Protein AF-A0A1G6MHI7-F1 (afdb_monomer)

Radius of gyration: 38.64 Å; Cα contacts (8 Å, |Δi|>4): 224; chains: 1; bounding box: 71×27×139 Å

Solvent-accessible surface area (backbone atoms only — not comparable to full-atom values): 12778 Å² total; per-residue (Å²): 133,85,81,79,77,49,73,69,59,53,50,51,54,50,50,50,51,52,51,56,49,48,56,53,46,53,50,49,51,52,52,49,50,53,51,49,52,54,47,49,58,53,47,54,51,49,53,51,52,30,51,48,46,28,51,65,37,37,35,84,34,58,27,81,73,50,73,51,83,69,36,37,36,34,39,44,32,39,37,45,94,89,44,75,46,73,57,44,92,63,58,44,73,49,79,49,76,47,72,54,75,52,71,49,72,50,77,55,70,88,81,84,79,100,76,84,80,89,76,91,72,83,86,56,74,103,71,71,78,82,89,70,81,95,70,87,63,50,76,46,75,48,74,45,75,58,55,42,24,38,42,37,39,38,37,91,92,46,70,51,76,45,77,38,63,53,89,45,51,66,54,50,52,49,47,47,55,49,49,56,51,34,35,77,42,36,67,63,38,44,63,70,30,46,67,53,27,50,53,26,46,52,54,36,48,54,62,64,54,66,61,71,74,69,81,81,116

Nearest PDB structures (foldseek):
  8ftf-assembly1_A  TM=2.038E-01  e=1.535E+00  Salmonella enterica subsp. enterica serovar Typhimurium
  8zdt-assembly1_A  TM=2.445E-01  e=4.805E+00  Salmonella enterica subsp. enterica serovar Typhimurium

Secondary structure (DSSP, 8-state):
------HHHHHHHHHHHHHHHHHHHHHHHHHHHHHHHHHHHHHHHHHHHHHHHHHHHHHHHHSEEEEETTEEEESSEEEETTEEEE--TT-EEEEEEE--EEEEEEEE-----TT---------SSS----SSS---EEEEEEEE--EEEEEEEETTEEEEEEE-GGGHHHHHHHHHHHHHHHHTHHHHHHHHHHHHHHHHHHHHHHHHTTTTSS--

Sequence (217 aa):
METAIGPRERINIAAKRVDDAKESYEKRVKEALTAAEAAKDRYERRVELCRRGVEDASAPYDGQVMTVGPIVLYGNRVEYNGETLQLDNSLDISISTSGNVYSETKVSGGGPSVGGAIVGGVLAGEAGAIVGGTKKVTTSTETHDARALYVSFVSDEGSMVASVDPKLEHEARDLAAKAKYLTRTLEKRKGLVQEAVDKAKEQLDVVCHDVVYTDDA

pLDDT: mean 79.19, std 21.59, range [32.5, 98.06]

Structure (mmCIF, N/CA/C/O backbone):
data_AF-A0A1G6MHI7-F1
#
_entry.id   AF-A0A1G6MHI7-F1
#
loop_
_atom_site.group_PDB
_atom_site.id
_atom_site.type_symbol
_atom_site.label_atom_id
_atom_site.label_alt_id
_atom_site.label_comp_id
_atom_site.label_asym_id
_atom_site.label_entity_id
_atom_site.label_seq_id
_atom_site.pdbx_PDB_ins_code
_atom_site.Cartn_x
_atom_site.Cartn_y
_atom_site.Cartn_z
_atom_site.occupancy
_atom_site.B_iso_or_equiv
_atom_site.auth_seq_id
_atom_site.auth_comp_id
_atom_site.auth_asym_id
_atom_site.auth_atom_id
_atom_site.pdbx_PDB_model_num
ATOM 1 N N . MET A 1 1 ? 46.765 4.520 -68.184 1.00 43.62 1 MET A N 1
ATOM 2 C CA . MET A 1 1 ? 47.345 3.213 -67.816 1.00 43.62 1 MET A CA 1
ATOM 3 C C . MET A 1 1 ? 46.767 2.840 -66.467 1.00 43.62 1 MET A C 1
ATOM 5 O O . MET A 1 1 ? 47.171 3.425 -65.473 1.00 43.62 1 MET A O 1
ATOM 9 N N . GLU A 1 2 ? 45.766 1.962 -66.440 1.00 48.75 2 GLU A N 1
ATOM 10 C CA . GLU A 1 2 ? 45.279 1.376 -65.188 1.00 48.75 2 GLU A CA 1
ATOM 11 C C . GLU A 1 2 ? 46.298 0.336 -64.723 1.00 48.75 2 GLU A C 1
ATOM 13 O O . GLU A 1 2 ? 46.569 -0.645 -65.416 1.00 48.75 2 GLU A O 1
ATOM 18 N N . THR A 1 3 ? 46.915 0.566 -63.570 1.00 56.47 3 THR A N 1
ATOM 19 C CA . THR A 1 3 ? 47.746 -0.430 -62.898 1.00 56.47 3 THR A CA 1
ATOM 20 C C . THR A 1 3 ? 46.839 -1.542 -62.374 1.00 56.47 3 THR A C 1
ATOM 22 O O . THR A 1 3 ? 46.108 -1.370 -61.400 1.00 56.47 3 THR A O 1
ATOM 25 N N . ALA A 1 4 ? 46.852 -2.692 -63.049 1.00 69.12 4 ALA A N 1
ATOM 26 C CA . ALA A 1 4 ? 46.090 -3.863 -62.637 1.00 69.12 4 ALA A CA 1
ATOM 27 C C . ALA A 1 4 ? 46.632 -4.404 -61.302 1.00 69.12 4 ALA A C 1
ATOM 29 O O . ALA A 1 4 ? 47.737 -4.939 -61.235 1.00 69.12 4 ALA A O 1
ATOM 30 N N . ILE A 1 5 ? 45.842 -4.258 -60.238 1.00 74.56 5 ILE A N 1
ATOM 31 C CA . ILE A 1 5 ? 46.165 -4.743 -58.890 1.00 74.56 5 ILE A CA 1
ATOM 32 C C . ILE A 1 5 ? 46.338 -6.271 -58.919 1.00 74.56 5 ILE A C 1
ATOM 34 O O . ILE A 1 5 ? 45.469 -7.005 -59.407 1.00 74.56 5 ILE A O 1
ATOM 38 N N . GLY A 1 6 ? 47.456 -6.762 -58.377 1.00 84.44 6 GLY A N 1
ATOM 39 C CA . GLY A 1 6 ? 47.787 -8.187 -58.362 1.00 84.44 6 GLY A CA 1
ATOM 40 C C . GLY A 1 6 ? 46.846 -9.024 -57.470 1.00 84.44 6 GLY A C 1
ATOM 41 O O . GLY A 1 6 ? 46.289 -8.511 -56.498 1.00 84.44 6 GLY A O 1
ATOM 42 N N . PRO A 1 7 ? 46.670 -10.338 -57.728 1.00 83.06 7 PRO A N 1
ATOM 43 C CA . PRO A 1 7 ? 45.764 -11.200 -56.955 1.00 83.06 7 PRO A CA 1
ATOM 44 C C . PRO A 1 7 ? 45.995 -11.192 -55.434 1.00 83.06 7 PRO A C 1
ATOM 46 O O . PRO A 1 7 ? 45.030 -11.150 -54.678 1.00 83.06 7 PRO A O 1
ATOM 49 N N . ARG A 1 8 ? 47.256 -11.180 -54.978 1.00 82.81 8 ARG A N 1
ATOM 50 C CA . ARG A 1 8 ? 47.602 -11.125 -53.543 1.00 82.81 8 ARG A CA 1
ATOM 51 C C . ARG A 1 8 ? 47.202 -9.805 -52.888 1.00 82.81 8 ARG A C 1
ATOM 53 O O . ARG A 1 8 ? 46.704 -9.796 -51.771 1.00 82.81 8 ARG A O 1
ATOM 60 N N . GLU A 1 9 ? 47.385 -8.701 -53.598 1.00 85.88 9 GLU A N 1
ATOM 61 C CA . GLU A 1 9 ? 47.034 -7.372 -53.104 1.00 85.88 9 GLU A CA 1
ATOM 62 C C . GLU A 1 9 ? 45.510 -7.203 -53.016 1.00 85.88 9 GLU A C 1
ATOM 64 O O . GLU A 1 9 ? 45.007 -6.674 -52.029 1.00 85.88 9 GLU A O 1
ATOM 69 N N . ARG A 1 10 ? 44.755 -7.794 -53.956 1.00 85.62 10 ARG A N 1
ATOM 70 C CA . ARG A 1 10 ? 43.287 -7.898 -53.860 1.00 85.62 10 ARG A CA 1
ATOM 71 C C . ARG A 1 10 ? 42.825 -8.700 -52.641 1.00 85.62 10 ARG A C 1
ATOM 73 O O . ARG A 1 10 ? 41.879 -8.279 -51.982 1.00 85.62 10 ARG A O 1
ATOM 80 N N . ILE A 1 11 ? 43.487 -9.816 -52.324 1.00 88.56 11 ILE A N 1
ATOM 81 C CA . ILE A 1 11 ? 43.177 -10.631 -51.135 1.00 88.56 11 ILE A CA 1
ATOM 82 C C . ILE A 1 11 ? 43.442 -9.837 -49.851 1.00 88.56 11 ILE A C 1
ATOM 84 O O . ILE A 1 11 ? 42.590 -9.822 -48.969 1.00 88.56 11 ILE A O 1
ATOM 88 N N . ASN A 1 12 ? 44.563 -9.118 -49.765 1.00 89.56 12 ASN A N 1
ATOM 89 C CA . ASN A 1 12 ? 44.881 -8.297 -48.593 1.00 89.56 12 ASN A CA 1
ATOM 90 C C . ASN A 1 12 ? 43.895 -7.133 -48.410 1.00 89.56 12 ASN A C 1
ATOM 92 O O . ASN A 1 12 ? 43.459 -6.866 -47.293 1.00 89.56 12 ASN A O 1
ATOM 96 N N . ILE A 1 13 ? 43.501 -6.464 -49.500 1.00 90.88 13 ILE A N 1
ATOM 97 C CA . ILE A 1 13 ? 42.470 -5.415 -49.461 1.00 90.88 13 ILE A CA 1
ATOM 98 C C . ILE A 1 13 ? 41.126 -6.002 -49.009 1.00 90.88 13 ILE A C 1
ATOM 100 O O . ILE A 1 13 ? 40.429 -5.386 -48.206 1.00 90.88 13 ILE A O 1
ATOM 104 N N . ALA A 1 14 ? 40.755 -7.186 -49.502 1.00 89.31 14 ALA A N 1
ATOM 105 C CA . ALA A 1 14 ? 39.523 -7.859 -49.103 1.00 89.31 14 ALA A CA 1
ATOM 106 C C . ALA A 1 14 ? 39.544 -8.277 -47.623 1.00 89.31 14 ALA A C 1
ATOM 108 O O . ALA A 1 14 ? 38.562 -8.043 -46.928 1.00 89.31 14 ALA A O 1
ATOM 109 N N . ALA A 1 15 ? 40.660 -8.824 -47.130 1.00 91.69 15 ALA A N 1
ATOM 110 C CA . ALA A 1 15 ? 40.831 -9.184 -45.723 1.00 91.69 15 ALA A CA 1
ATOM 111 C C . ALA A 1 15 ? 40.688 -7.957 -44.813 1.00 91.69 15 ALA A C 1
ATOM 113 O O . ALA A 1 15 ? 39.864 -7.967 -43.904 1.00 91.69 15 ALA A O 1
ATOM 114 N N . LYS A 1 16 ? 41.374 -6.854 -45.144 1.00 94.06 16 LYS A N 1
ATOM 115 C CA . LYS A 1 16 ? 41.252 -5.595 -44.401 1.00 94.06 16 LYS A CA 1
ATOM 116 C C . LYS A 1 16 ? 39.812 -5.073 -44.374 1.00 94.06 16 LYS A C 1
ATOM 118 O O . LYS A 1 16 ? 39.331 -4.665 -43.329 1.00 94.06 16 LYS A O 1
ATOM 123 N N . ARG A 1 17 ? 39.091 -5.139 -45.500 1.00 93.31 17 ARG A N 1
ATOM 124 C CA . ARG A 1 17 ? 37.672 -4.741 -45.555 1.00 93.31 17 ARG A CA 1
ATOM 125 C C . ARG A 1 17 ? 36.779 -5.604 -44.669 1.00 93.31 17 ARG A C 1
ATOM 127 O O . ARG A 1 17 ? 35.809 -5.088 -44.129 1.00 93.31 17 ARG A O 1
ATOM 134 N N . VAL A 1 18 ? 37.065 -6.902 -44.556 1.00 93.88 18 VAL A N 1
ATOM 135 C CA . VAL A 1 18 ? 36.322 -7.802 -43.664 1.00 93.88 18 VAL A CA 1
ATOM 136 C C . VAL A 1 18 ? 36.593 -7.452 -42.204 1.00 93.88 18 VAL A C 1
ATOM 138 O O . VAL A 1 18 ? 35.648 -7.422 -41.421 1.00 93.88 18 VAL A O 1
ATOM 141 N N . ASP A 1 19 ? 37.839 -7.150 -41.846 1.00 94.88 19 ASP A N 1
ATOM 142 C CA . ASP A 1 19 ? 38.194 -6.753 -40.481 1.00 94.88 19 ASP A CA 1
ATOM 143 C C . ASP A 1 19 ? 37.581 -5.388 -40.118 1.00 94.88 19 ASP A C 1
ATOM 145 O O . ASP A 1 19 ? 36.871 -5.293 -39.118 1.00 94.88 19 ASP A O 1
ATOM 149 N N . ASP A 1 20 ? 37.695 -4.381 -40.994 1.00 95.06 20 ASP A N 1
ATOM 150 C CA . ASP A 1 20 ? 37.039 -3.072 -40.829 1.00 95.06 20 ASP A CA 1
ATOM 151 C C . ASP A 1 20 ? 35.497 -3.223 -40.708 1.00 95.06 20 ASP A C 1
ATOM 153 O O . ASP A 1 20 ? 34.828 -2.533 -39.927 1.00 95.06 20 ASP A O 1
ATOM 157 N N . ALA A 1 21 ? 34.898 -4.151 -41.468 1.00 94.31 21 ALA A N 1
ATOM 158 C CA . ALA A 1 21 ? 33.466 -4.450 -41.398 1.00 94.31 21 ALA A CA 1
ATOM 159 C C . ALA A 1 21 ? 33.065 -5.129 -40.077 1.00 94.31 21 ALA A C 1
ATOM 161 O O . ALA A 1 21 ? 31.998 -4.827 -39.542 1.00 94.31 21 ALA A O 1
ATOM 162 N N . LYS A 1 22 ? 33.904 -6.014 -39.526 1.00 95.31 22 LYS A N 1
ATOM 163 C CA . LYS A 1 22 ? 33.666 -6.638 -38.216 1.00 95.31 22 LYS A CA 1
ATOM 164 C C . LYS A 1 22 ? 33.762 -5.621 -37.089 1.00 95.31 22 LYS A C 1
ATOM 166 O O . LYS A 1 22 ? 32.844 -5.549 -36.281 1.00 95.31 22 LYS A O 1
ATOM 171 N N . GLU A 1 23 ? 34.806 -4.797 -37.072 1.00 95.25 23 GLU A N 1
ATOM 172 C CA . GLU A 1 23 ? 34.977 -3.768 -36.040 1.00 95.25 23 GLU A CA 1
ATOM 173 C C . GLU A 1 23 ? 33.822 -2.758 -36.058 1.00 95.25 23 GLU A C 1
ATOM 175 O O . GLU A 1 23 ? 33.258 -2.411 -35.016 1.00 95.25 23 GLU A O 1
ATOM 180 N N . SER A 1 24 ? 33.410 -2.314 -37.250 1.00 93.12 24 SER A N 1
ATOM 181 C CA . SER A 1 24 ? 32.257 -1.418 -37.387 1.00 93.12 24 SER A CA 1
ATOM 182 C C . SER A 1 24 ? 30.936 -2.086 -36.993 1.00 93.12 24 SER A C 1
ATOM 184 O O . SER A 1 24 ? 30.088 -1.428 -36.386 1.00 93.12 24 SER A O 1
ATOM 186 N N . TYR A 1 25 ? 30.757 -3.379 -37.276 1.00 93.94 25 TYR A N 1
ATOM 187 C CA . TYR A 1 25 ? 29.604 -4.149 -36.810 1.00 93.94 25 TYR A CA 1
ATOM 188 C C . TYR A 1 25 ? 29.577 -4.260 -35.281 1.00 93.94 25 TYR A C 1
ATOM 190 O O . TYR A 1 25 ? 28.577 -3.893 -34.669 1.00 93.94 25 TYR A O 1
ATOM 198 N N . GLU A 1 26 ? 30.674 -4.687 -34.652 1.00 95.56 26 GLU A N 1
ATOM 199 C CA . GLU A 1 26 ? 30.776 -4.825 -33.193 1.00 95.56 26 GLU A CA 1
ATOM 200 C C . GLU A 1 26 ? 30.515 -3.498 -32.478 1.00 95.56 26 GLU A C 1
ATOM 202 O O . GLU A 1 26 ? 29.761 -3.446 -31.502 1.00 95.56 26 GLU A O 1
ATOM 207 N N . LYS A 1 27 ? 31.069 -2.401 -33.005 1.00 96.50 27 LYS A N 1
ATOM 208 C CA . LYS A 1 27 ? 30.802 -1.056 -32.494 1.00 96.50 27 LYS A CA 1
ATOM 209 C C . LYS A 1 27 ? 29.314 -0.710 -32.562 1.00 96.50 27 LYS A C 1
ATOM 211 O O . LYS A 1 27 ? 28.752 -0.271 -31.560 1.00 96.50 27 LYS A O 1
ATOM 216 N N . ARG A 1 28 ? 28.665 -0.941 -33.708 1.00 94.81 28 ARG A N 1
ATOM 217 C CA . ARG A 1 28 ? 27.229 -0.670 -33.890 1.00 94.81 28 ARG A CA 1
ATOM 218 C C . ARG A 1 28 ? 26.361 -1.524 -32.973 1.00 94.81 28 ARG A C 1
ATOM 220 O O . ARG A 1 28 ? 25.392 -1.010 -32.427 1.00 94.81 28 ARG A O 1
ATOM 227 N N . VAL A 1 29 ? 26.709 -2.796 -32.776 1.00 95.56 29 VAL A N 1
ATOM 228 C CA . VAL A 1 29 ? 26.003 -3.686 -31.841 1.00 95.56 29 VAL A CA 1
ATOM 229 C C . VAL A 1 29 ? 26.124 -3.162 -30.414 1.00 95.56 29 VAL A C 1
ATOM 231 O O . VAL A 1 29 ? 25.124 -3.082 -29.708 1.00 95.56 29 VAL A O 1
ATOM 234 N N . LYS A 1 30 ? 27.322 -2.744 -29.994 1.00 95.56 30 LYS A N 1
ATOM 235 C CA . LYS A 1 30 ? 27.538 -2.185 -28.654 1.00 95.56 30 LYS A CA 1
ATOM 236 C C . LYS A 1 30 ? 26.758 -0.885 -28.436 1.00 95.56 30 LYS A C 1
ATOM 238 O O . LYS A 1 30 ? 26.131 -0.714 -27.391 1.00 95.56 30 LYS A O 1
ATOM 243 N N . GLU A 1 31 ? 26.785 0.020 -29.412 1.00 94.81 31 GLU A N 1
ATOM 244 C CA . GLU A 1 31 ? 26.008 1.266 -29.388 1.00 94.81 31 GLU A CA 1
ATOM 245 C C . GLU A 1 31 ? 24.500 0.988 -29.331 1.00 94.81 31 GLU A C 1
ATOM 247 O O . GLU A 1 31 ? 23.808 1.580 -28.504 1.00 94.81 31 GLU A O 1
ATOM 252 N N . ALA A 1 32 ? 24.000 0.048 -30.140 1.00 93.06 32 ALA A N 1
ATOM 253 C CA . ALA A 1 32 ? 22.598 -0.362 -30.135 1.00 93.06 32 ALA A CA 1
ATOM 254 C C . ALA A 1 32 ? 22.179 -0.985 -28.796 1.00 93.06 32 ALA A C 1
ATOM 256 O O . ALA A 1 32 ? 21.126 -0.634 -28.271 1.00 93.06 32 ALA A O 1
ATOM 257 N N . LEU A 1 33 ? 23.015 -1.845 -28.208 1.00 94.06 33 LEU A N 1
ATOM 258 C CA . LEU A 1 33 ? 22.744 -2.469 -26.912 1.00 94.06 33 LEU A CA 1
ATOM 259 C C . LEU A 1 33 ? 22.684 -1.423 -25.793 1.00 94.06 33 LEU A C 1
ATOM 261 O O . LEU A 1 33 ? 21.740 -1.409 -25.011 1.00 94.06 33 LEU A O 1
ATOM 265 N N . THR A 1 34 ? 23.627 -0.478 -25.785 1.00 94.88 34 THR A N 1
ATOM 266 C CA . THR A 1 34 ? 23.643 0.621 -24.804 1.00 94.88 34 THR A CA 1
ATOM 267 C C . THR A 1 34 ? 22.418 1.529 -24.976 1.00 94.88 34 THR A C 1
ATOM 269 O O . THR A 1 34 ? 21.814 1.976 -24.001 1.00 94.88 34 THR A O 1
ATOM 272 N N . ALA A 1 35 ? 22.021 1.807 -26.222 1.00 92.50 35 ALA A N 1
ATOM 273 C CA . ALA A 1 35 ? 20.831 2.596 -26.522 1.00 92.50 35 ALA A CA 1
ATOM 274 C C . ALA A 1 35 ? 19.538 1.883 -26.094 1.00 92.50 35 ALA A C 1
ATOM 276 O O . ALA A 1 35 ? 18.640 2.546 -25.569 1.00 92.50 35 ALA A O 1
ATOM 277 N N . ALA A 1 36 ? 19.461 0.562 -26.279 1.00 91.81 36 ALA A N 1
ATOM 278 C CA . ALA A 1 36 ? 18.337 -0.271 -25.862 1.00 91.81 36 ALA A CA 1
ATOM 279 C C . ALA A 1 36 ? 18.215 -0.344 -24.332 1.00 91.81 36 ALA A C 1
ATOM 281 O O . ALA A 1 36 ? 17.129 -0.114 -23.806 1.00 91.81 36 ALA A O 1
ATOM 282 N N . GLU A 1 37 ? 19.319 -0.558 -23.607 1.00 93.25 37 GLU A N 1
ATOM 283 C CA . GLU A 1 37 ? 19.340 -0.513 -22.136 1.00 93.25 37 GLU A CA 1
ATOM 284 C C . GLU A 1 37 ? 18.887 0.857 -21.618 1.00 93.25 37 GLU A C 1
ATOM 286 O O . GLU A 1 37 ? 17.969 0.955 -20.807 1.00 93.25 37 GLU A O 1
ATOM 291 N N . ALA A 1 38 ? 19.434 1.942 -22.172 1.00 92.38 38 ALA A N 1
ATOM 292 C CA . ALA A 1 38 ? 19.020 3.287 -21.789 1.00 92.38 38 ALA A CA 1
ATOM 293 C C . ALA A 1 38 ? 17.545 3.575 -22.131 1.00 92.38 38 ALA A C 1
ATOM 295 O O . ALA A 1 38 ? 16.898 4.372 -21.447 1.00 92.38 38 ALA A O 1
ATOM 296 N N . ALA A 1 39 ? 17.003 2.980 -23.199 1.00 89.06 39 ALA A N 1
ATOM 297 C CA . ALA A 1 39 ? 15.587 3.085 -23.546 1.00 89.06 39 ALA A CA 1
ATOM 298 C C . ALA A 1 39 ? 14.704 2.323 -22.553 1.00 89.06 39 ALA A C 1
ATOM 300 O O . ALA A 1 39 ? 13.714 2.889 -22.085 1.00 89.06 39 ALA A O 1
ATOM 301 N N . LYS A 1 40 ? 15.105 1.106 -22.170 1.00 91.50 40 LYS A N 1
ATOM 302 C CA . LYS A 1 40 ? 14.447 0.306 -21.135 1.00 91.50 40 LYS A CA 1
ATOM 303 C C . LYS A 1 40 ? 14.405 1.051 -19.799 1.00 91.50 40 LYS A C 1
ATOM 305 O O . LYS A 1 40 ? 13.327 1.228 -19.243 1.00 91.50 40 LYS A O 1
ATOM 310 N N . ASP A 1 41 ? 15.526 1.604 -19.344 1.00 92.12 41 ASP A N 1
ATOM 311 C CA . ASP A 1 41 ? 15.580 2.353 -18.080 1.00 92.12 41 ASP A CA 1
ATOM 312 C C . ASP A 1 41 ? 14.686 3.601 -18.088 1.00 92.12 41 ASP A C 1
ATOM 314 O O . ASP A 1 41 ? 14.121 3.994 -17.064 1.00 92.12 41 ASP A O 1
ATOM 318 N N . ARG A 1 42 ? 14.592 4.293 -19.234 1.00 89.94 42 ARG A N 1
ATOM 319 C CA . ARG A 1 42 ? 13.687 5.443 -19.392 1.00 89.94 42 ARG A CA 1
ATOM 320 C C . ARG A 1 42 ? 12.230 5.005 -19.336 1.00 89.94 42 ARG A C 1
ATOM 322 O O . ARG A 1 42 ? 11.409 5.715 -18.760 1.00 89.94 42 ARG A O 1
ATOM 329 N N . TYR A 1 43 ? 11.919 3.866 -19.940 1.00 88.12 43 TYR A N 1
ATOM 330 C CA . TYR A 1 43 ? 10.585 3.290 -19.932 1.00 88.12 43 TYR A CA 1
ATOM 331 C C . TYR A 1 43 ? 10.162 2.867 -18.522 1.00 88.12 43 TYR A C 1
ATOM 333 O O . TYR A 1 43 ? 9.119 3.310 -18.045 1.00 88.12 43 TYR A O 1
ATOM 341 N N . GLU A 1 44 ? 10.999 2.106 -17.816 1.00 91.12 44 GLU A N 1
ATOM 342 C CA . GLU A 1 44 ? 10.723 1.667 -16.443 1.00 91.12 44 GLU A CA 1
ATOM 343 C C . GLU A 1 44 ? 10.473 2.863 -15.517 1.00 91.12 44 GLU A C 1
ATOM 345 O O . GLU A 1 44 ? 9.484 2.883 -14.784 1.00 91.12 44 GLU A O 1
ATOM 350 N N . ARG A 1 45 ? 11.282 3.924 -15.641 1.00 92.62 45 ARG A N 1
ATOM 351 C CA . ARG A 1 45 ? 11.062 5.183 -14.913 1.00 92.62 45 ARG A CA 1
ATOM 352 C C . ARG A 1 45 ? 9.731 5.854 -15.251 1.00 92.62 45 ARG A C 1
ATOM 354 O O . ARG A 1 45 ? 9.080 6.380 -14.354 1.00 92.62 45 ARG A O 1
ATOM 361 N N . ARG A 1 46 ? 9.307 5.861 -16.520 1.00 92.19 46 ARG A N 1
ATOM 362 C CA . ARG A 1 46 ? 7.996 6.414 -16.916 1.00 92.19 46 ARG A CA 1
ATOM 363 C C . ARG A 1 46 ? 6.850 5.616 -16.301 1.00 92.19 46 ARG A C 1
ATOM 365 O O . ARG A 1 46 ? 5.938 6.221 -15.748 1.00 92.19 46 ARG A O 1
ATOM 372 N N . VAL A 1 47 ? 6.918 4.286 -16.361 1.00 92.25 47 VAL A N 1
ATOM 373 C CA . VAL A 1 47 ? 5.915 3.403 -15.749 1.00 92.25 47 VAL A CA 1
ATOM 374 C C . VAL A 1 47 ? 5.828 3.657 -14.247 1.00 92.25 47 VAL A C 1
ATOM 376 O O . VAL A 1 47 ? 4.731 3.803 -13.714 1.00 92.25 47 VAL A O 1
ATOM 379 N N . GLU A 1 48 ? 6.968 3.755 -13.562 1.00 93.31 48 GLU A N 1
ATOM 380 C CA . GLU A 1 48 ? 7.011 4.031 -12.126 1.00 93.31 48 GLU A CA 1
ATOM 381 C C . GLU A 1 48 ? 6.381 5.388 -11.776 1.00 93.31 48 GLU A C 1
ATOM 383 O O . GLU A 1 48 ? 5.583 5.477 -10.844 1.00 93.31 48 GLU A O 1
ATOM 388 N N . LEU A 1 49 ? 6.681 6.438 -12.548 1.00 93.06 49 LEU A N 1
ATOM 389 C CA . LEU A 1 49 ? 6.083 7.761 -12.356 1.00 93.06 49 LEU A CA 1
ATOM 390 C C . LEU A 1 49 ? 4.564 7.745 -12.563 1.00 93.06 49 LEU A C 1
ATOM 392 O O . LEU A 1 49 ? 3.839 8.338 -11.768 1.00 93.06 49 LEU A O 1
ATOM 396 N N . CYS A 1 50 ? 4.071 7.048 -13.589 1.00 92.38 50 CYS A N 1
ATOM 397 C CA . CYS A 1 50 ? 2.634 6.911 -13.823 1.00 92.38 50 CYS A CA 1
ATOM 398 C C . CYS A 1 50 ? 1.945 6.107 -12.713 1.00 92.38 50 CYS A C 1
ATOM 400 O O . CYS A 1 50 ? 0.873 6.502 -12.262 1.00 92.38 50 CYS A O 1
ATOM 402 N N . ARG A 1 51 ? 2.566 5.025 -12.220 1.00 93.69 51 ARG A N 1
ATOM 403 C CA . ARG A 1 51 ? 2.048 4.261 -11.069 1.00 93.69 51 ARG A CA 1
ATOM 404 C C . ARG A 1 51 ? 1.923 5.136 -9.828 1.00 93.69 51 ARG A C 1
ATOM 406 O O . ARG A 1 51 ? 0.862 5.164 -9.216 1.00 93.69 51 ARG A O 1
ATOM 413 N N . ARG A 1 52 ? 2.961 5.914 -9.525 1.00 93.25 52 ARG A N 1
ATOM 414 C CA . ARG A 1 52 ? 2.941 6.873 -8.417 1.00 93.25 52 ARG A CA 1
ATOM 415 C C . ARG A 1 52 ? 1.852 7.928 -8.590 1.00 93.25 52 ARG A C 1
ATOM 417 O O . ARG A 1 52 ? 1.166 8.253 -7.637 1.00 93.25 52 ARG A O 1
ATOM 424 N N . GLY A 1 53 ? 1.633 8.401 -9.817 1.00 91.62 53 GLY A N 1
ATOM 425 C CA . GLY A 1 53 ? 0.528 9.309 -10.124 1.00 91.62 53 GLY A CA 1
ATOM 426 C C . GLY A 1 53 ? -0.853 8.715 -9.822 1.00 91.62 53 GLY A C 1
ATOM 427 O O . GLY A 1 53 ? -1.731 9.435 -9.354 1.00 91.62 53 GLY A O 1
ATOM 428 N N . VAL A 1 54 ? -1.048 7.408 -10.044 1.00 92.56 54 VAL A N 1
ATOM 429 C CA . VAL A 1 54 ? -2.283 6.704 -9.655 1.00 92.56 54 VAL A CA 1
ATOM 430 C C . VAL A 1 54 ? -2.415 6.630 -8.133 1.00 92.56 54 VAL A C 1
ATOM 432 O O . VAL A 1 54 ? -3.493 6.922 -7.620 1.00 92.56 54 VAL A O 1
ATOM 435 N N . GLU A 1 55 ? -1.339 6.283 -7.423 1.00 92.31 55 GLU A N 1
ATOM 436 C CA . GLU A 1 55 ? -1.312 6.221 -5.952 1.00 92.31 55 GLU A CA 1
ATOM 437 C C . GLU A 1 55 ? -1.589 7.594 -5.316 1.00 92.31 55 GLU A C 1
ATOM 439 O O . GLU A 1 55 ? -2.430 7.716 -4.430 1.00 92.31 55 GLU A O 1
ATOM 444 N N . ASP A 1 56 ? -0.947 8.653 -5.810 1.00 91.56 56 ASP A N 1
ATOM 445 C CA . ASP A 1 56 ? -1.152 10.024 -5.333 1.00 91.56 56 ASP A CA 1
ATOM 446 C C . ASP A 1 56 ? -2.594 10.497 -5.586 1.00 91.56 56 ASP A C 1
ATOM 448 O O . ASP A 1 56 ? -3.189 11.191 -4.756 1.00 91.56 56 ASP A O 1
ATOM 452 N N . ALA A 1 57 ? -3.183 10.102 -6.721 1.00 90.94 57 ALA A N 1
ATOM 453 C CA . ALA A 1 57 ? -4.571 10.410 -7.048 1.00 90.94 57 ALA A CA 1
ATOM 454 C C . ALA A 1 57 ? -5.571 9.633 -6.175 1.00 90.94 57 ALA A C 1
ATOM 456 O O . ALA A 1 57 ? -6.632 10.170 -5.846 1.00 90.94 57 ALA A O 1
ATOM 457 N N . SER A 1 58 ? -5.257 8.390 -5.790 1.00 92.19 58 SER A N 1
ATOM 458 C CA . SER A 1 58 ? -6.133 7.553 -4.963 1.00 92.19 58 SER A CA 1
ATOM 459 C C . SER A 1 58 ? -5.996 7.835 -3.467 1.00 92.19 58 SER A C 1
ATOM 461 O O . SER A 1 58 ? -6.978 7.678 -2.738 1.00 92.19 58 SER A O 1
ATOM 463 N N . ALA A 1 59 ? -4.845 8.345 -3.015 1.00 90.31 59 ALA A N 1
ATOM 464 C CA . ALA A 1 59 ? -4.515 8.554 -1.606 1.00 90.31 59 ALA A CA 1
ATOM 465 C C . ALA A 1 59 ? -5.588 9.292 -0.772 1.00 90.31 59 ALA A C 1
ATOM 467 O O . ALA A 1 59 ? -5.832 8.883 0.368 1.00 90.31 59 ALA A O 1
ATOM 468 N N . PRO A 1 60 ? -6.301 10.327 -1.271 1.00 88.81 60 PRO A N 1
ATOM 469 C CA . PRO A 1 60 ? -7.388 10.958 -0.510 1.00 88.81 60 PRO A CA 1
ATOM 470 C C . PRO A 1 60 ? -8.581 10.023 -0.215 1.00 88.81 60 PRO A C 1
ATOM 472 O O . PRO A 1 60 ? -9.388 10.285 0.687 1.00 88.81 60 PRO A O 1
ATOM 475 N N . TYR A 1 61 ? -8.719 8.942 -0.983 1.00 92.31 61 TYR A N 1
ATOM 476 C CA . TYR A 1 61 ? -9.766 7.936 -0.852 1.00 92.31 61 TYR A CA 1
ATOM 477 C C . TYR A 1 61 ? -9.294 6.672 -0.127 1.00 92.31 61 TYR A C 1
ATOM 479 O O . TYR A 1 61 ? -9.981 6.257 0.806 1.00 92.31 61 TYR A O 1
ATOM 487 N N . ASP A 1 62 ? -8.152 6.090 -0.506 1.00 93.31 62 ASP A N 1
ATOM 488 C CA . ASP A 1 62 ? -7.679 4.784 -0.017 1.00 93.31 62 ASP A CA 1
ATOM 489 C C . ASP A 1 62 ? -6.402 4.831 0.834 1.00 93.31 62 ASP A C 1
ATOM 491 O O . ASP A 1 62 ? -5.949 3.788 1.309 1.00 93.31 62 ASP A O 1
ATOM 495 N N . GLY A 1 63 ? -5.846 6.023 1.064 1.00 93.31 63 GLY A N 1
ATOM 496 C CA . GLY A 1 63 ? -4.618 6.217 1.827 1.00 93.31 63 GLY A CA 1
ATOM 497 C C . GLY A 1 63 ? -4.759 5.847 3.303 1.00 93.31 63 GLY A C 1
ATOM 498 O O . GLY A 1 63 ? -5.855 5.842 3.872 1.00 93.31 63 GLY A O 1
ATOM 499 N N . GLN A 1 64 ? -3.631 5.532 3.940 1.00 96.00 64 GLN A N 1
ATOM 500 C CA . GLN A 1 64 ? -3.587 5.208 5.364 1.00 96.00 64 GLN A CA 1
ATOM 501 C C . GLN A 1 64 ? -3.955 6.437 6.202 1.00 96.00 64 GLN A C 1
ATOM 503 O O . GLN A 1 64 ? -3.404 7.521 6.022 1.00 96.00 64 GLN A O 1
ATOM 508 N N . VAL A 1 65 ? -4.884 6.260 7.139 1.00 96.00 65 VAL A N 1
ATOM 509 C CA . VAL A 1 65 ? -5.393 7.333 8.001 1.00 96.00 65 VAL A CA 1
ATOM 510 C C . VAL A 1 65 ? -4.796 7.248 9.397 1.00 96.00 65 VAL A C 1
ATOM 512 O O . VAL A 1 65 ? -4.387 8.271 9.943 1.00 96.00 65 VAL A O 1
ATOM 515 N N . MET A 1 66 ? -4.765 6.054 9.992 1.00 96.75 66 MET A N 1
ATOM 516 C CA . MET A 1 66 ? -4.163 5.834 11.309 1.00 96.75 66 MET A CA 1
ATOM 517 C C . MET A 1 66 ? -3.872 4.356 11.570 1.00 96.75 66 MET A C 1
ATOM 519 O O . MET A 1 66 ? -4.421 3.475 10.912 1.00 96.75 66 MET A O 1
ATOM 523 N N . THR A 1 67 ? -3.046 4.101 12.581 1.00 97.62 67 THR A N 1
ATOM 524 C CA . THR A 1 67 ? -2.714 2.760 13.071 1.00 97.62 67 THR A CA 1
ATOM 525 C C . THR A 1 67 ? -2.933 2.710 14.576 1.00 97.62 67 THR A C 1
ATOM 527 O O . THR A 1 67 ? -2.486 3.609 15.286 1.00 97.62 67 THR A O 1
ATOM 530 N N . VAL A 1 68 ? -3.602 1.664 15.062 1.00 95.19 68 VAL A N 1
ATOM 531 C CA . VAL A 1 68 ? -3.821 1.418 16.494 1.00 95.19 68 VAL A CA 1
ATOM 532 C C . VAL A 1 68 ? -3.471 -0.026 16.802 1.00 95.19 68 VAL A C 1
ATOM 534 O O . VAL A 1 68 ? -4.206 -0.952 16.457 1.00 95.19 68 VAL A O 1
ATOM 537 N N . GLY A 1 69 ? -2.315 -0.216 17.439 1.00 92.62 69 GLY A N 1
ATOM 538 C CA . GLY A 1 69 ? -1.745 -1.542 17.642 1.00 92.62 69 GLY A CA 1
ATOM 539 C C . GLY A 1 69 ? -1.631 -2.287 16.302 1.00 92.62 69 GLY A C 1
ATOM 540 O O . GLY A 1 69 ? -0.987 -1.770 15.389 1.00 92.62 69 GLY A O 1
ATOM 541 N N . PRO A 1 70 ? -2.248 -3.470 16.157 1.00 94.81 70 PRO A N 1
ATOM 542 C CA . PRO A 1 70 ? -2.209 -4.250 14.920 1.00 94.81 70 PRO A CA 1
ATOM 543 C C . PRO A 1 70 ? -3.249 -3.829 13.865 1.00 94.81 70 PRO A C 1
ATOM 545 O O . PRO A 1 70 ? -3.288 -4.427 12.793 1.00 94.81 70 PRO A O 1
ATOM 548 N N . ILE A 1 71 ? -4.116 -2.855 14.161 1.00 96.81 71 ILE A N 1
ATOM 549 C CA . ILE A 1 71 ? -5.175 -2.403 13.251 1.00 96.81 71 ILE A CA 1
ATOM 550 C C . ILE A 1 71 ? -4.659 -1.234 12.416 1.00 96.81 71 ILE A C 1
ATOM 552 O O . ILE A 1 71 ? -4.165 -0.247 12.969 1.00 96.81 71 ILE A O 1
ATOM 556 N N . VAL A 1 72 ? -4.844 -1.299 11.099 1.00 98.06 72 VAL A N 1
ATOM 557 C CA . VAL A 1 72 ? -4.569 -0.187 10.183 1.00 98.06 72 VAL A CA 1
ATOM 558 C C . VAL A 1 72 ? -5.877 0.289 9.559 1.00 98.06 72 VAL A C 1
ATOM 560 O O . VAL A 1 72 ? -6.586 -0.471 8.906 1.00 98.06 72 VAL A O 1
ATOM 563 N N . LEU A 1 73 ? -6.210 1.562 9.767 1.00 97.19 73 LEU A N 1
ATOM 564 C CA . LEU A 1 73 ? -7.358 2.211 9.145 1.00 97.19 73 LEU A CA 1
ATOM 565 C C . LEU A 1 73 ? -6.892 2.961 7.900 1.00 97.19 73 LEU A C 1
ATOM 567 O O . LEU A 1 73 ? -6.091 3.895 7.988 1.00 97.19 73 LEU A O 1
ATOM 571 N N . TYR A 1 74 ? -7.457 2.595 6.760 1.00 97.12 74 TYR A N 1
ATOM 572 C CA . TYR A 1 74 ? -7.338 3.307 5.498 1.00 97.12 74 TYR A CA 1
ATOM 573 C C . TYR A 1 74 ? -8.597 4.130 5.236 1.00 97.12 74 TYR A C 1
ATOM 575 O O . TYR A 1 74 ? -9.635 3.965 5.880 1.00 97.12 74 TYR A O 1
ATOM 583 N N . GLY A 1 75 ? -8.523 5.027 4.258 1.00 95.06 75 GLY A N 1
ATOM 584 C CA . GLY A 1 75 ? -9.645 5.877 3.889 1.00 95.06 75 GLY A CA 1
ATOM 585 C C . GLY A 1 75 ? -10.878 5.094 3.425 1.00 95.06 75 GLY A C 1
ATOM 586 O O . GLY A 1 75 ? -11.985 5.620 3.541 1.00 95.06 75 GLY A O 1
ATOM 587 N N . ASN A 1 76 ? -10.716 3.862 2.941 1.00 95.25 76 ASN A N 1
ATOM 588 C CA . ASN A 1 76 ? -11.793 3.031 2.405 1.00 95.25 76 ASN A CA 1
ATOM 589 C C . ASN A 1 76 ? -11.912 1.640 3.041 1.00 95.25 76 ASN A C 1
ATOM 591 O O . ASN A 1 76 ? -12.848 0.931 2.702 1.00 95.25 76 ASN A O 1
ATOM 595 N N . ARG A 1 77 ? -11.000 1.234 3.929 1.00 95.94 77 ARG A N 1
ATOM 596 C CA . ARG A 1 77 ? -10.984 -0.116 4.516 1.00 95.94 77 ARG A CA 1
ATOM 597 C C . ARG A 1 77 ? -10.277 -0.153 5.866 1.00 95.94 77 ARG A C 1
ATOM 599 O O . ARG A 1 77 ? -9.540 0.768 6.214 1.00 95.94 77 ARG A O 1
ATOM 606 N N . VAL A 1 78 ? -10.470 -1.239 6.597 1.00 96.62 78 VAL A N 1
ATOM 607 C CA . VAL A 1 78 ? -9.702 -1.600 7.792 1.00 96.62 78 VAL A CA 1
ATOM 608 C C . VAL A 1 78 ? -8.928 -2.875 7.500 1.00 96.62 78 VAL A C 1
ATOM 610 O O . VAL A 1 78 ? -9.469 -3.798 6.895 1.00 96.62 78 VAL A O 1
ATOM 613 N N . GLU A 1 79 ? -7.675 -2.922 7.940 1.00 97.19 79 GLU A N 1
ATOM 614 C CA . GLU A 1 79 ? -6.823 -4.102 7.845 1.00 97.19 79 GLU A CA 1
ATOM 615 C C . GLU A 1 79 ? -6.387 -4.572 9.234 1.00 97.19 79 GLU A C 1
ATOM 617 O O . GLU A 1 79 ? -5.999 -3.773 10.094 1.00 97.19 79 GLU A O 1
ATOM 622 N N . TYR A 1 80 ? -6.439 -5.885 9.444 1.00 94.81 80 TYR A N 1
ATOM 623 C CA . TYR A 1 80 ? -5.976 -6.548 10.659 1.00 94.81 80 TYR A CA 1
ATOM 624 C C . TYR A 1 80 ? -5.535 -7.978 10.331 1.00 94.81 80 TYR A C 1
ATOM 626 O O . TYR A 1 80 ? -6.284 -8.728 9.718 1.00 94.81 80 TYR A O 1
ATOM 634 N N . ASN A 1 81 ? -4.321 -8.373 10.732 1.00 91.25 81 ASN A N 1
ATOM 635 C CA . ASN A 1 81 ? -3.771 -9.724 10.506 1.00 91.25 81 ASN A CA 1
ATOM 636 C C . ASN A 1 81 ? -3.854 -10.236 9.048 1.00 91.25 81 ASN A C 1
ATOM 638 O O . ASN A 1 81 ? -3.996 -11.433 8.810 1.00 91.25 81 ASN A O 1
ATOM 642 N N . GLY A 1 82 ? -3.744 -9.339 8.064 1.00 90.81 82 GLY A N 1
ATOM 643 C CA . GLY A 1 82 ? -3.861 -9.682 6.641 1.00 90.81 82 GLY A CA 1
ATOM 644 C C . GLY A 1 82 ? -5.302 -9.837 6.144 1.00 90.81 82 GLY A C 1
ATOM 645 O O . GLY A 1 82 ? -5.511 -9.999 4.945 1.00 90.81 82 GLY A O 1
ATOM 646 N N . GLU A 1 83 ? -6.294 -9.738 7.028 1.00 92.12 83 GLU A N 1
ATOM 647 C CA . GLU A 1 83 ? -7.696 -9.592 6.654 1.00 92.12 83 GLU A CA 1
ATOM 648 C C . GLU A 1 83 ? -8.010 -8.127 6.361 1.00 92.12 83 GLU A C 1
ATOM 650 O O . GLU A 1 83 ? -7.463 -7.210 6.977 1.00 92.12 83 GLU A O 1
ATOM 655 N N . THR A 1 84 ? -8.905 -7.909 5.403 1.00 95.62 84 THR A N 1
ATOM 656 C CA . THR A 1 84 ? -9.355 -6.587 4.971 1.00 95.62 84 THR A CA 1
ATOM 657 C C . THR A 1 84 ? -10.875 -6.541 5.015 1.00 95.62 84 THR A C 1
ATOM 659 O O . THR A 1 84 ? -11.524 -7.450 4.505 1.00 95.62 84 THR A O 1
ATOM 662 N N . LEU A 1 85 ? -11.436 -5.467 5.566 1.00 93.94 85 LEU A N 1
ATOM 663 C CA . LEU A 1 85 ? -12.870 -5.178 5.535 1.00 93.94 85 LEU A CA 1
ATOM 664 C C . LEU A 1 85 ? -13.084 -3.787 4.947 1.00 93.94 85 LEU A C 1
ATOM 666 O O . LEU A 1 85 ? -12.501 -2.816 5.437 1.00 93.94 85 LEU A O 1
ATOM 670 N N . GLN A 1 86 ? -13.891 -3.678 3.892 1.00 94.88 86 GLN A N 1
ATOM 671 C CA . GLN A 1 86 ? -14.197 -2.378 3.302 1.00 94.88 86 GLN A CA 1
ATOM 672 C C . GLN A 1 86 ? -15.058 -1.556 4.261 1.00 94.88 86 GLN A C 1
ATOM 674 O O . GLN A 1 86 ? -15.893 -2.072 5.002 1.00 94.88 86 GLN A O 1
ATOM 679 N N . LEU A 1 87 ? -14.841 -0.246 4.254 1.00 93.00 87 LEU A N 1
ATOM 680 C CA . LEU A 1 87 ? -15.751 0.679 4.903 1.00 93.00 87 LEU A CA 1
ATOM 681 C C . LEU A 1 87 ? -16.986 0.803 4.018 1.00 93.00 87 LEU A C 1
ATOM 683 O O . LEU A 1 87 ? -16.895 1.245 2.876 1.00 93.00 87 LEU A O 1
ATOM 687 N N . ASP A 1 88 ? -18.141 0.482 4.575 1.00 90.31 88 ASP A N 1
ATOM 688 C CA . ASP A 1 88 ? -19.436 0.657 3.932 1.00 90.31 88 ASP A CA 1
ATOM 689 C C . ASP A 1 88 ? -20.427 1.296 4.920 1.00 90.31 88 ASP A C 1
ATOM 691 O O . ASP A 1 88 ? -20.126 1.483 6.102 1.00 90.31 88 ASP A O 1
ATOM 695 N N . ASN A 1 89 ? -21.618 1.655 4.438 1.00 88.75 89 ASN A N 1
ATOM 696 C CA . ASN A 1 89 ? -22.642 2.305 5.263 1.00 88.75 89 ASN A CA 1
ATOM 697 C C . ASN A 1 89 ? -23.282 1.382 6.318 1.00 88.75 89 ASN A C 1
ATOM 699 O O . ASN A 1 89 ? -23.981 1.888 7.197 1.00 88.75 89 ASN A O 1
ATOM 703 N N . SER A 1 90 ? -23.071 0.067 6.226 1.00 89.00 90 SER A N 1
ATOM 704 C CA . SER A 1 90 ? -23.539 -0.938 7.187 1.00 89.00 90 SER A CA 1
ATOM 705 C C . SER A 1 90 ? -22.545 -1.175 8.332 1.00 89.00 90 SER A C 1
ATOM 707 O O . SER A 1 90 ? -22.907 -1.807 9.321 1.00 89.00 90 SER A O 1
ATOM 709 N N . LEU A 1 91 ? -21.324 -0.633 8.232 1.00 91.38 91 LEU A N 1
ATOM 710 C CA . LEU A 1 91 ? -20.267 -0.832 9.216 1.00 91.38 91 LEU A CA 1
ATOM 711 C C . LEU A 1 91 ? -20.676 -0.372 10.622 1.00 91.38 91 LEU A C 1
ATOM 71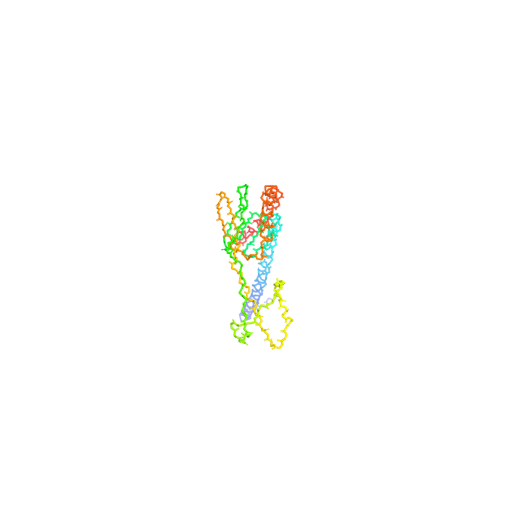3 O O . LEU A 1 91 ? -20.794 0.826 10.910 1.00 91.38 91 LEU A O 1
ATOM 717 N N . ASP A 1 92 ? -20.766 -1.335 11.531 1.00 91.44 92 ASP A N 1
ATOM 718 C CA . ASP A 1 92 ? -20.798 -1.114 12.965 1.00 91.44 92 ASP A CA 1
ATOM 719 C C . ASP A 1 92 ? -19.462 -1.483 13.612 1.00 91.44 92 ASP A C 1
ATOM 721 O O . ASP A 1 92 ? -18.766 -2.416 13.208 1.00 91.44 92 ASP A O 1
ATOM 725 N N . ILE A 1 93 ? -19.092 -0.703 14.628 1.00 93.06 93 ILE A N 1
ATOM 726 C CA . ILE A 1 93 ? -17.841 -0.874 15.36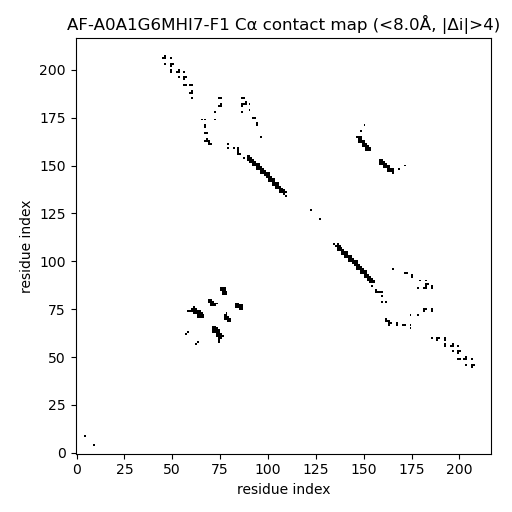2 1.00 93.06 93 ILE A CA 1
ATOM 727 C C . ILE A 1 93 ? -18.164 -0.856 16.844 1.00 93.06 93 ILE A C 1
ATOM 729 O O . ILE A 1 93 ? -18.679 0.146 17.358 1.00 93.06 93 ILE A O 1
ATOM 733 N N . SER A 1 94 ? -17.811 -1.939 17.527 1.00 91.25 94 SER A N 1
ATOM 734 C CA . SER A 1 94 ? -17.966 -2.081 18.970 1.00 91.25 94 SER A CA 1
ATOM 735 C C . SER A 1 94 ? -16.622 -2.346 19.636 1.00 91.25 94 SER A C 1
ATOM 737 O O . SER A 1 94 ? -15.755 -3.037 19.104 1.00 91.25 94 SER A O 1
ATOM 739 N N . ILE A 1 95 ? -16.439 -1.759 20.816 1.00 92.62 95 ILE A N 1
ATOM 740 C CA . ILE A 1 95 ? -15.234 -1.917 21.626 1.00 92.62 95 ILE A CA 1
ATOM 741 C C . ILE A 1 95 ? -15.656 -2.605 22.912 1.00 92.62 95 ILE A C 1
ATOM 743 O O . ILE A 1 95 ? -16.561 -2.137 23.605 1.00 92.62 95 ILE A O 1
ATOM 747 N N . SER A 1 96 ? -15.007 -3.720 23.218 1.00 88.50 96 SER A N 1
ATOM 748 C CA . SER A 1 96 ? -15.273 -4.517 24.408 1.00 88.50 96 SER A CA 1
ATOM 749 C C . SER A 1 96 ? -13.978 -4.802 25.151 1.00 88.50 96 SER A C 1
ATOM 751 O O . SER A 1 96 ? -12.913 -4.929 24.552 1.00 88.50 96 SER A O 1
ATOM 753 N N . THR A 1 97 ? -14.066 -4.883 26.471 1.00 86.00 97 THR A N 1
ATOM 754 C CA . THR A 1 97 ? -12.951 -5.247 27.342 1.00 86.00 97 THR A CA 1
ATOM 755 C C . THR A 1 97 ? -13.286 -6.537 28.073 1.00 86.00 97 THR A C 1
ATOM 757 O O . THR A 1 97 ? -14.438 -6.802 28.414 1.00 86.00 97 THR A O 1
ATOM 760 N N . SER A 1 98 ? -12.271 -7.357 28.316 1.00 79.25 98 SER A N 1
ATOM 761 C CA . SER A 1 98 ? -12.368 -8.545 29.163 1.00 79.25 98 SER A CA 1
ATOM 762 C C . SER A 1 98 ? -11.172 -8.603 30.110 1.00 79.25 98 SER A C 1
ATOM 764 O O . SER A 1 98 ? -10.149 -7.982 29.835 1.00 79.25 98 SER A O 1
ATOM 766 N N . GLY A 1 99 ? -11.286 -9.337 31.218 1.00 66.00 99 GLY A N 1
ATOM 767 C CA . GLY A 1 99 ? -10.202 -9.516 32.191 1.00 66.00 99 GLY A CA 1
ATOM 768 C C . GLY A 1 99 ? -10.267 -8.576 33.399 1.00 66.00 99 GLY A C 1
ATOM 769 O O . GLY A 1 99 ? -11.110 -7.685 33.476 1.00 66.00 99 GLY A O 1
ATOM 770 N N . ASN A 1 100 ? -9.369 -8.811 34.362 1.00 57.12 100 ASN A N 1
ATOM 771 C CA . ASN A 1 100 ? -9.334 -8.134 35.661 1.00 57.12 100 ASN A CA 1
ATOM 772 C C . ASN A 1 100 ? -7.954 -7.516 35.929 1.00 57.12 100 ASN A C 1
ATOM 774 O O . ASN A 1 100 ? -6.935 -8.023 35.461 1.00 57.12 100 ASN A O 1
ATOM 778 N N . VAL A 1 101 ? -7.933 -6.459 36.745 1.00 57.19 101 VAL A N 1
ATOM 779 C CA . VAL A 1 101 ? -6.713 -5.906 37.350 1.00 57.19 101 VAL A CA 1
ATOM 780 C C . VAL A 1 101 ? -6.720 -6.272 38.827 1.00 57.19 101 VAL A C 1
ATOM 782 O O . VAL A 1 101 ? -7.707 -6.011 39.515 1.00 57.19 101 VAL A O 1
ATOM 785 N N . TYR A 1 102 ? -5.641 -6.869 39.320 1.00 47.34 102 TYR A N 1
ATOM 786 C CA . TYR A 1 102 ? -5.463 -7.125 40.747 1.00 47.34 102 TYR A CA 1
ATOM 787 C C . TYR A 1 102 ? -4.015 -6.873 41.161 1.00 47.34 102 TYR A C 1
ATOM 789 O O . TYR A 1 102 ? -3.090 -7.067 40.378 1.00 47.34 102 TYR A O 1
ATOM 797 N N . SER A 1 103 ? -3.814 -6.440 42.402 1.00 40.47 103 SER A N 1
ATOM 798 C CA . SER A 1 103 ? -2.482 -6.218 42.966 1.00 40.47 103 SER A CA 1
ATOM 799 C C . SER A 1 103 ? -2.242 -7.205 44.097 1.00 40.47 103 SER A C 1
ATOM 801 O O . SER A 1 103 ? -3.048 -7.307 45.022 1.00 40.47 103 SER A O 1
ATOM 803 N N . GLU A 1 104 ? -1.134 -7.933 44.022 1.00 46.88 104 GLU A N 1
ATOM 804 C CA . GLU A 1 104 ? -0.648 -8.786 45.097 1.00 46.88 104 GLU A CA 1
ATOM 805 C C . GLU A 1 104 ? 0.470 -8.045 45.837 1.00 46.88 104 GLU A C 1
ATOM 807 O O . GLU A 1 104 ? 1.540 -7.773 45.293 1.00 46.88 104 GLU A O 1
ATOM 812 N N . THR A 1 105 ? 0.228 -7.690 47.097 1.00 44.12 105 THR A N 1
ATOM 813 C CA . THR A 1 105 ? 1.252 -7.074 47.945 1.00 44.12 105 THR A CA 1
ATOM 814 C C . THR A 1 105 ? 1.954 -8.163 48.747 1.00 44.12 105 THR A C 1
ATOM 816 O O . THR A 1 105 ? 1.419 -8.655 49.742 1.00 44.12 105 THR A O 1
ATOM 819 N N . LYS A 1 106 ? 3.176 -8.529 48.351 1.00 45.47 106 LYS A N 1
ATOM 820 C CA . LYS A 1 106 ? 4.032 -9.439 49.120 1.00 45.47 106 LYS A CA 1
ATOM 821 C C . LYS A 1 106 ? 4.766 -8.646 50.197 1.00 45.47 106 LYS A C 1
ATOM 823 O O . LYS A 1 106 ? 5.596 -7.779 49.918 1.00 45.47 106 LYS A O 1
ATOM 828 N N . VAL A 1 107 ? 4.450 -8.950 51.454 1.00 48.75 107 VAL A N 1
ATOM 829 C CA . VAL A 1 107 ? 5.122 -8.389 52.631 1.00 48.75 107 VAL A CA 1
ATOM 830 C C . VAL A 1 107 ? 6.088 -9.437 53.173 1.00 48.75 107 VAL A C 1
ATOM 832 O O . VAL A 1 107 ? 5.663 -10.447 53.728 1.00 48.75 107 VAL A O 1
ATOM 835 N N . SER A 1 108 ? 7.395 -9.211 53.023 1.00 47.12 108 SER A N 1
ATOM 836 C CA . SER A 1 108 ? 8.427 -10.086 53.592 1.00 47.12 108 SER A CA 1
ATOM 837 C C . SER A 1 108 ? 9.223 -9.349 54.668 1.00 47.12 108 SER A C 1
ATOM 839 O O . SER A 1 108 ? 9.862 -8.332 54.390 1.00 47.12 108 SER A O 1
ATOM 841 N N . GLY A 1 109 ? 9.199 -9.886 55.892 1.00 40.25 109 GLY A N 1
ATOM 842 C CA . GLY A 1 109 ? 9.917 -9.355 57.054 1.00 40.25 109 GLY A CA 1
ATOM 843 C C . GLY A 1 109 ? 8.983 -8.775 58.118 1.00 40.25 109 GLY A C 1
ATOM 844 O O . GLY A 1 109 ? 8.491 -7.662 57.984 1.00 40.25 109 GLY A O 1
ATOM 845 N N . GLY A 1 110 ? 8.778 -9.533 59.199 1.00 40.69 110 GLY A N 1
ATOM 846 C CA . GLY A 1 110 ? 7.968 -9.128 60.347 1.00 40.69 110 GLY A CA 1
ATOM 847 C C . GLY A 1 110 ? 7.581 -10.329 61.207 1.00 40.69 110 GLY A C 1
ATOM 848 O O . GLY A 1 110 ? 6.606 -11.013 60.932 1.00 40.69 110 GLY A O 1
ATOM 849 N N . GLY A 1 111 ? 8.357 -10.597 62.251 1.00 35.12 111 GLY A N 1
ATOM 850 C CA . GLY A 1 111 ? 7.933 -11.419 63.385 1.00 35.12 111 GLY A CA 1
ATOM 851 C C . GLY A 1 111 ? 8.441 -10.773 64.679 1.00 35.12 111 GLY A C 1
ATOM 852 O O . GLY A 1 111 ? 9.436 -10.038 64.599 1.00 35.12 111 GLY A O 1
ATOM 853 N N . PRO A 1 112 ? 7.833 -11.042 65.856 1.00 42.91 112 PRO A N 1
ATOM 854 C CA . PRO A 1 112 ? 6.982 -12.205 66.148 1.00 42.91 112 PRO A CA 1
ATOM 855 C C . PRO A 1 112 ? 5.678 -11.909 66.940 1.00 42.91 112 PRO A C 1
ATOM 857 O O . PRO A 1 112 ? 5.466 -10.810 67.430 1.00 42.91 112 PRO A O 1
ATOM 860 N N . SER A 1 113 ? 4.893 -12.979 67.121 1.00 38.47 113 SER A N 1
ATOM 861 C CA . SER A 1 113 ? 3.846 -13.231 68.132 1.00 38.47 113 SER A CA 1
ATOM 862 C C . SER A 1 113 ? 2.438 -12.623 67.965 1.00 38.47 113 SER A C 1
ATOM 864 O O . SER A 1 113 ? 2.217 -11.447 67.708 1.00 38.47 113 SER A O 1
ATOM 866 N N . VAL A 1 114 ? 1.460 -13.503 68.203 1.00 40.44 114 VAL A N 1
ATOM 867 C CA . VAL A 1 114 ? -0.010 -13.353 68.171 1.00 40.44 114 VAL A CA 1
ATOM 868 C C . VAL A 1 114 ? -0.541 -12.412 69.284 1.00 40.44 114 VAL A C 1
ATOM 870 O O . VAL A 1 114 ? -1.706 -12.464 69.651 1.00 40.44 114 VAL A O 1
ATOM 873 N N . GLY A 1 115 ? 0.299 -11.555 69.876 1.00 38.44 115 GLY A N 1
ATOM 874 C CA . GLY A 1 115 ? 0.047 -11.027 71.223 1.00 38.44 115 GLY A CA 1
ATOM 875 C C . GLY A 1 115 ? -0.170 -9.525 71.415 1.00 38.44 115 GLY A C 1
ATOM 876 O O . GLY A 1 115 ? -0.665 -9.164 72.477 1.00 38.44 115 GLY A O 1
ATOM 877 N N . GLY A 1 116 ? 0.192 -8.620 70.496 1.00 37.22 116 GLY A N 1
ATOM 878 C CA . GLY A 1 116 ? 0.240 -7.211 70.930 1.00 37.22 116 GLY A CA 1
ATOM 879 C C . GLY A 1 116 ? 0.552 -6.127 69.909 1.00 37.22 116 GLY A C 1
ATOM 880 O O . GLY A 1 116 ? 1.448 -5.327 70.148 1.00 37.22 116 GLY A O 1
ATOM 881 N N . ALA A 1 117 ? -0.213 -6.036 68.824 1.00 40.59 117 ALA A N 1
ATOM 882 C CA . ALA A 1 117 ? -0.248 -4.818 68.013 1.00 40.59 117 ALA A CA 1
ATOM 883 C C . ALA A 1 117 ? -1.675 -4.530 67.527 1.00 40.59 117 ALA A C 1
ATOM 885 O O . ALA A 1 117 ? -2.004 -4.654 66.352 1.00 40.59 117 ALA A O 1
ATOM 886 N N . ILE A 1 118 ? -2.537 -4.136 68.464 1.00 45.16 118 ILE A N 1
ATOM 887 C CA . ILE A 1 118 ? -3.590 -3.170 68.150 1.00 45.16 118 ILE A CA 1
ATOM 888 C C . ILE A 1 118 ? -2.874 -1.822 68.094 1.00 45.16 118 ILE A C 1
ATOM 890 O O . ILE A 1 118 ? -2.289 -1.443 69.100 1.00 45.16 118 ILE A O 1
ATOM 894 N N . VAL A 1 119 ? -2.881 -1.142 66.947 1.00 36.84 119 VAL A N 1
ATOM 895 C CA . VAL A 1 119 ? -2.918 0.328 66.793 1.00 36.84 119 VAL A CA 1
ATOM 896 C C . VAL A 1 119 ? -2.961 0.623 65.293 1.00 36.84 119 VAL A C 1
ATOM 898 O O . VAL A 1 119 ? -2.179 0.090 64.509 1.00 36.84 119 VAL A O 1
ATOM 901 N N . GLY A 1 120 ? -3.950 1.428 64.910 1.00 39.25 120 GLY A N 1
ATOM 902 C CA . GLY A 1 120 ? -4.310 1.710 63.532 1.00 39.25 120 GLY A CA 1
ATOM 903 C C . GLY A 1 120 ? -3.196 2.354 62.712 1.00 39.25 120 GLY A C 1
ATOM 904 O O . GLY A 1 120 ? -2.505 3.265 63.157 1.00 39.25 120 GLY A O 1
ATOM 905 N N . GLY A 1 121 ? -3.096 1.907 61.469 1.00 37.16 121 GLY A N 1
ATOM 906 C CA . GLY A 1 121 ? -2.426 2.616 60.396 1.00 37.16 121 GLY A CA 1
ATOM 907 C C . GLY A 1 121 ? -3.406 2.688 59.242 1.00 37.16 121 GLY A C 1
ATOM 908 O O . GLY A 1 121 ? -3.767 1.665 58.668 1.00 37.16 121 GLY A O 1
ATOM 909 N N . VAL A 1 122 ? -3.884 3.893 58.957 1.00 35.56 122 VAL A N 1
ATOM 910 C CA . VAL A 1 122 ? -4.618 4.214 57.737 1.00 35.56 122 VAL A CA 1
ATOM 911 C C . VAL A 1 122 ? -3.814 3.678 56.552 1.00 35.56 122 VAL A C 1
ATOM 913 O O . VAL A 1 122 ? -2.667 4.075 56.354 1.00 35.56 122 VAL A O 1
ATOM 916 N N . LEU A 1 123 ? -4.409 2.775 55.774 1.00 39.47 123 LEU A N 1
ATOM 917 C CA . LEU A 1 123 ? -3.916 2.403 54.450 1.00 39.47 123 LEU A CA 1
ATOM 918 C C . LEU A 1 123 ? -4.118 3.614 53.525 1.00 39.47 123 LEU A C 1
ATOM 920 O O . LEU A 1 123 ? -5.116 3.713 52.819 1.00 39.47 123 LEU A O 1
ATOM 924 N N . ALA A 1 124 ? -3.205 4.583 53.593 1.00 40.78 124 ALA A N 1
ATOM 925 C CA . ALA A 1 124 ? -3.061 5.615 52.575 1.00 40.78 124 ALA A CA 1
ATOM 926 C C . ALA A 1 124 ? -2.288 5.004 51.392 1.00 40.78 124 ALA A C 1
ATOM 928 O O . ALA A 1 124 ? -1.307 4.294 51.604 1.00 40.78 124 ALA A O 1
ATOM 929 N N . GLY A 1 125 ? -2.802 5.216 50.178 1.00 32.50 125 GLY A N 1
ATOM 930 C CA . GLY A 1 125 ? -2.549 4.420 48.971 1.00 32.50 125 GLY A CA 1
ATOM 931 C C . GLY A 1 125 ? -1.096 4.114 48.584 1.00 32.50 125 GLY A C 1
ATOM 932 O O . GLY A 1 125 ? -0.176 4.827 48.962 1.00 32.50 125 GLY A O 1
ATOM 933 N N . GLU A 1 126 ? -0.972 3.027 47.808 1.00 40.84 126 GLU A N 1
ATOM 934 C CA . GLU A 1 126 ? 0.108 2.465 46.955 1.00 40.84 126 GLU A CA 1
ATOM 935 C C . GLU A 1 126 ? 1.589 2.511 47.393 1.00 40.84 126 GLU A C 1
ATOM 937 O O . GLU A 1 126 ? 2.364 1.659 46.967 1.00 40.84 126 GLU A O 1
ATOM 942 N N . ALA A 1 127 ? 2.001 3.384 48.306 1.00 42.19 127 ALA A N 1
ATOM 943 C CA . ALA A 1 127 ? 3.349 3.457 48.859 1.00 42.19 127 ALA A CA 1
ATOM 944 C C . ALA A 1 127 ? 3.291 3.765 50.367 1.00 42.19 127 ALA A C 1
ATOM 946 O O . ALA A 1 127 ? 3.703 4.826 50.833 1.00 42.19 127 ALA A O 1
ATOM 947 N N . GLY A 1 128 ? 2.740 2.834 51.150 1.00 37.28 128 GLY A N 1
ATOM 948 C CA . GLY A 1 128 ? 2.630 2.964 52.604 1.00 37.28 128 GLY A CA 1
ATOM 949 C C . GLY A 1 128 ? 3.999 2.980 53.293 1.00 37.28 128 GLY A C 1
ATOM 950 O O . GLY A 1 128 ? 4.592 1.932 53.543 1.00 37.28 128 GLY A O 1
ATOM 951 N N . ALA A 1 129 ? 4.494 4.168 53.642 1.00 40.66 129 ALA A N 1
ATOM 952 C CA . ALA A 1 129 ? 5.614 4.323 54.560 1.00 40.66 129 ALA A CA 1
ATOM 953 C C . ALA A 1 129 ? 5.156 3.995 55.994 1.00 40.66 129 ALA A C 1
ATOM 955 O O . ALA A 1 129 ? 4.417 4.760 56.613 1.00 40.66 129 ALA A O 1
ATOM 956 N N . ILE A 1 130 ? 5.602 2.859 56.540 1.00 47.81 130 ILE A N 1
ATOM 957 C CA . ILE A 1 130 ? 5.410 2.516 57.956 1.00 47.81 130 ILE A CA 1
ATOM 958 C C . ILE A 1 130 ? 6.390 3.359 58.783 1.00 47.81 130 ILE A C 1
ATOM 960 O O . ILE A 1 130 ? 7.571 3.029 58.894 1.00 47.81 130 ILE A O 1
ATOM 964 N N . VAL A 1 131 ? 5.918 4.459 59.374 1.00 43.38 131 VAL A N 1
ATOM 965 C CA . VAL A 1 131 ? 6.687 5.211 60.379 1.00 43.38 131 VAL A CA 1
ATOM 966 C C . VAL A 1 131 ? 6.408 4.593 61.746 1.00 43.38 131 VAL A C 1
ATOM 968 O O . VAL A 1 131 ? 5.502 4.999 62.466 1.00 43.38 131 VAL A O 1
ATOM 971 N N . GLY A 1 132 ? 7.180 3.565 62.089 1.00 36.09 132 GLY A N 1
ATOM 972 C CA . GLY A 1 132 ? 7.096 2.912 63.390 1.00 36.09 132 GLY A CA 1
ATOM 973 C C . GLY A 1 132 ? 8.243 1.935 63.617 1.00 36.09 132 GLY A C 1
ATOM 974 O O . GLY A 1 132 ? 8.212 0.825 63.109 1.00 36.09 132 GLY A O 1
ATOM 975 N N . GLY A 1 133 ? 9.249 2.373 64.378 1.00 37.72 133 GLY A N 1
ATOM 976 C CA . GLY A 1 133 ? 10.127 1.534 65.204 1.00 37.72 133 GLY A CA 1
ATOM 977 C C . GLY A 1 133 ? 10.791 0.304 64.567 1.00 37.72 133 GLY A C 1
ATOM 978 O O . GLY A 1 133 ? 10.244 -0.790 64.570 1.00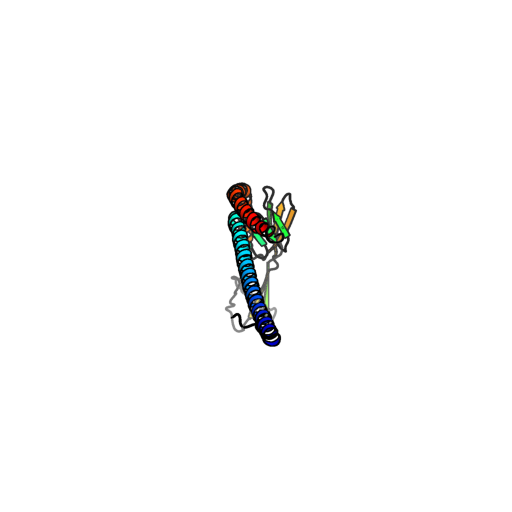 37.72 133 GLY A O 1
ATOM 979 N N . THR A 1 134 ? 12.060 0.456 64.174 1.00 37.72 134 THR A N 1
ATOM 980 C CA . THR A 1 134 ? 13.095 -0.602 64.207 1.00 37.72 134 THR A CA 1
ATOM 981 C C . THR A 1 134 ? 12.730 -1.979 63.623 1.00 37.72 134 THR A C 1
ATOM 983 O O . THR A 1 134 ? 12.791 -2.984 64.326 1.00 37.72 134 THR A O 1
ATOM 986 N N . LYS A 1 135 ? 12.443 -2.054 62.319 1.00 42.84 135 LYS A N 1
ATOM 987 C CA . LYS A 1 135 ? 12.970 -3.076 61.383 1.00 42.84 135 LYS A CA 1
ATOM 988 C C . LYS A 1 135 ? 12.489 -2.752 59.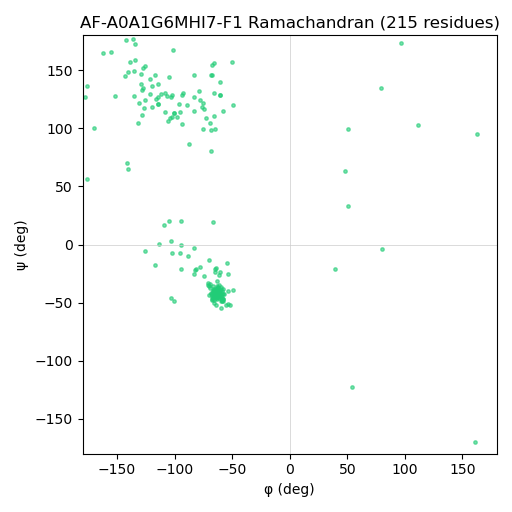967 1.00 42.84 135 LYS A C 1
ATOM 990 O O . LYS A 1 135 ? 11.345 -2.366 59.766 1.00 42.84 135 LYS A O 1
ATOM 995 N N . LYS A 1 136 ? 13.390 -2.868 58.990 1.00 39.50 136 LYS A N 1
ATOM 996 C CA . LYS A 1 136 ? 13.142 -2.532 57.582 1.00 39.50 136 LYS A CA 1
ATOM 997 C C . LYS A 1 136 ? 12.143 -3.536 56.994 1.00 39.50 136 LYS A C 1
ATOM 999 O O . LYS A 1 136 ? 12.532 -4.645 56.644 1.00 39.50 136 LYS A O 1
ATOM 1004 N N . VAL A 1 137 ? 10.866 -3.166 56.931 1.00 47.56 137 VAL A N 1
ATOM 1005 C CA . VAL A 1 137 ? 9.837 -3.927 56.211 1.00 47.56 137 VAL A CA 1
ATOM 1006 C C . VAL A 1 137 ? 10.009 -3.622 54.726 1.00 47.56 137 VAL A C 1
ATOM 1008 O O . VAL A 1 137 ? 10.052 -2.457 54.337 1.00 47.56 137 VAL A O 1
ATOM 1011 N N . THR A 1 138 ? 10.177 -4.650 53.895 1.00 43.84 138 THR A N 1
ATOM 1012 C CA . THR A 1 138 ? 10.183 -4.501 52.434 1.00 43.84 138 THR A CA 1
ATOM 1013 C C . THR A 1 138 ? 8.844 -4.998 51.911 1.00 43.84 138 THR A C 1
ATOM 1015 O O . THR A 1 138 ? 8.546 -6.190 51.980 1.00 43.84 138 THR A O 1
ATOM 1018 N N . THR A 1 139 ? 8.017 -4.067 51.449 1.00 46.41 139 THR A N 1
ATOM 1019 C CA . THR A 1 139 ? 6.781 -4.343 50.719 1.00 46.41 139 THR A CA 1
ATOM 1020 C C . THR A 1 139 ? 7.086 -4.315 49.225 1.00 46.41 139 THR A C 1
ATOM 1022 O O . THR A 1 139 ? 7.703 -3.371 48.732 1.00 46.41 139 THR A O 1
ATOM 1025 N N . SER A 1 140 ? 6.686 -5.356 48.500 1.00 45.09 140 SER A N 1
ATOM 1026 C CA . SER A 1 140 ? 6.709 -5.371 47.037 1.00 45.09 140 SER A CA 1
ATOM 1027 C C . SER A 1 140 ? 5.282 -5.574 46.550 1.00 45.09 140 SER A C 1
ATOM 1029 O O . SER A 1 140 ? 4.639 -6.562 46.900 1.00 45.09 140 SER A O 1
ATOM 1031 N N . THR A 1 141 ? 4.767 -4.595 45.813 1.00 45.56 141 THR A N 1
ATOM 1032 C CA . THR A 1 141 ? 3.448 -4.660 45.182 1.00 45.56 141 THR A CA 1
ATOM 1033 C C . THR A 1 141 ? 3.643 -5.138 43.751 1.00 45.56 141 THR A C 1
ATOM 1035 O O . THR A 1 141 ? 4.258 -4.436 42.949 1.00 45.56 141 THR A O 1
ATOM 1038 N N . GLU A 1 142 ? 3.136 -6.324 43.432 1.00 48.72 142 GLU A N 1
ATOM 1039 C CA . GLU A 1 142 ? 3.062 -6.840 42.067 1.00 48.72 142 GLU A CA 1
ATOM 1040 C C . GLU A 1 142 ? 1.647 -6.584 41.537 1.00 48.72 142 GLU A C 1
ATOM 1042 O O . GLU A 1 142 ? 0.672 -7.173 42.001 1.00 48.72 142 GLU A O 1
ATOM 1047 N N . THR A 1 143 ? 1.512 -5.662 40.585 1.00 56.97 143 THR A N 1
ATOM 1048 C CA . THR A 1 143 ? 0.236 -5.419 39.900 1.00 56.97 143 THR A CA 1
ATOM 1049 C C . THR A 1 143 ? 0.134 -6.331 38.686 1.00 56.97 143 THR A C 1
ATOM 1051 O O . THR A 1 143 ? 0.952 -6.255 37.770 1.00 56.97 143 THR A O 1
ATOM 1054 N N . HIS A 1 144 ? -0.896 -7.170 38.672 1.00 61.00 144 HIS A N 1
ATOM 1055 C CA . HIS A 1 144 ? -1.258 -8.040 37.566 1.00 61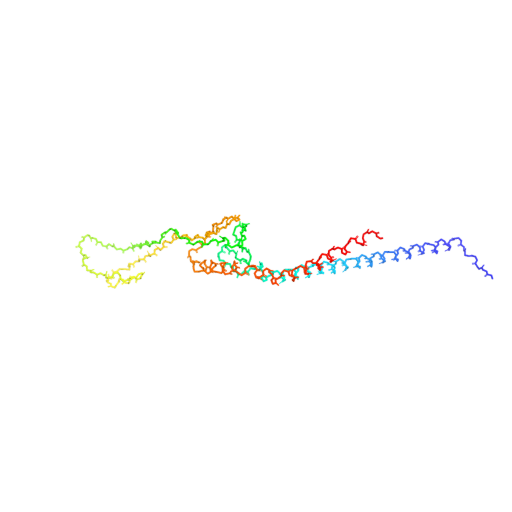.00 144 HIS A CA 1
ATOM 1056 C C . HIS A 1 144 ? -2.417 -7.414 36.783 1.00 61.00 144 HIS A C 1
ATOM 1058 O O . HIS A 1 144 ? -3.539 -7.299 37.281 1.00 61.00 144 HIS A O 1
ATOM 1064 N N . ASP A 1 145 ? -2.141 -7.012 35.543 1.00 68.75 145 ASP A N 1
ATOM 1065 C CA . ASP A 1 145 ? -3.147 -6.548 34.589 1.00 68.75 145 ASP A CA 1
ATOM 1066 C C . ASP A 1 145 ? -3.369 -7.635 33.533 1.00 68.75 145 ASP A C 1
ATOM 1068 O O . ASP A 1 145 ? -2.505 -7.877 32.691 1.00 68.75 145 ASP A O 1
ATOM 1072 N N . ALA A 1 146 ? -4.507 -8.324 33.617 1.00 73.44 146 ALA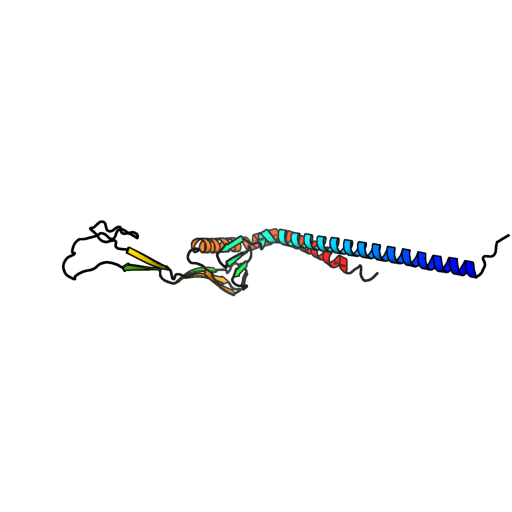 A N 1
ATOM 1073 C CA . ALA A 1 146 ? -4.908 -9.366 32.673 1.00 73.44 146 ALA A CA 1
ATOM 1074 C C . ALA A 1 146 ? -6.007 -8.879 31.717 1.00 73.44 146 ALA A C 1
ATOM 1076 O O . ALA A 1 146 ? -6.761 -9.693 31.178 1.00 73.44 146 ALA A O 1
ATOM 1077 N N . ARG A 1 147 ? -6.163 -7.559 31.552 1.00 80.00 147 ARG A N 1
ATOM 1078 C CA . ARG A 1 147 ? -7.162 -7.012 30.637 1.00 80.00 147 ARG A CA 1
ATOM 1079 C C . ARG A 1 147 ? -6.795 -7.329 29.186 1.00 80.00 147 ARG A C 1
ATOM 1081 O O . ARG A 1 147 ? -5.628 -7.326 28.805 1.00 80.00 147 ARG A O 1
ATOM 1088 N N . ALA A 1 148 ? -7.814 -7.546 28.368 1.00 84.12 148 ALA A N 1
ATOM 1089 C CA . ALA A 1 148 ? -7.731 -7.604 26.917 1.00 84.12 148 ALA A CA 1
ATOM 1090 C C . ALA A 1 148 ? -8.800 -6.682 26.327 1.00 84.12 148 ALA A C 1
ATOM 1092 O O . ALA A 1 148 ? -9.931 -6.636 26.820 1.00 84.12 148 ALA A O 1
ATOM 1093 N N . LEU A 1 149 ? -8.434 -5.942 25.285 1.00 91.31 149 LEU A N 1
ATOM 1094 C CA . LEU A 1 149 ? -9.323 -5.053 24.548 1.00 91.31 149 LEU A CA 1
ATOM 1095 C C . LEU A 1 149 ? -9.606 -5.671 23.180 1.00 91.31 149 LEU A C 1
ATOM 1097 O O . LEU A 1 149 ? -8.681 -6.058 22.469 1.00 91.31 149 LEU A O 1
ATOM 1101 N N . TYR A 1 150 ? -10.878 -5.740 22.807 1.00 92.81 150 TYR A N 1
ATOM 1102 C CA . TYR A 1 150 ? -11.323 -6.251 21.518 1.00 92.81 150 TYR A CA 1
ATOM 1103 C C . TYR A 1 150 ? -12.113 -5.186 20.769 1.00 92.81 150 TYR A C 1
ATOM 1105 O O . TYR A 1 150 ? -13.071 -4.618 21.301 1.00 92.81 150 TYR A O 1
ATOM 1113 N N . VAL A 1 151 ? -11.735 -4.953 19.516 1.00 92.94 151 VAL A N 1
ATOM 1114 C CA . VAL A 1 151 ? -12.448 -4.076 18.585 1.00 92.94 151 VAL A CA 1
ATOM 1115 C C . VAL A 1 151 ? -13.114 -4.954 17.536 1.00 92.94 151 VAL A C 1
ATOM 1117 O O . VAL A 1 151 ? -12.426 -5.629 16.775 1.00 92.94 151 VAL A O 1
ATOM 1120 N N . SER A 1 152 ? -14.442 -4.973 17.514 1.00 93.06 152 SER A N 1
ATOM 1121 C CA . SER A 1 152 ? -15.217 -5.749 16.545 1.00 93.06 152 SER A CA 1
ATOM 1122 C C . SER A 1 152 ? -15.751 -4.827 15.463 1.00 93.06 152 SER A C 1
ATOM 1124 O O . SER A 1 152 ? -16.386 -3.820 15.775 1.00 93.06 152 SER A O 1
ATOM 1126 N N . PHE A 1 153 ? -15.518 -5.196 14.212 1.00 92.19 153 PHE A N 1
ATOM 1127 C CA . PHE A 1 153 ? -16.056 -4.548 13.027 1.00 92.19 153 PHE A CA 1
ATOM 1128 C C . PHE A 1 153 ? -17.040 -5.515 12.382 1.00 92.19 153 PHE A C 1
ATOM 1130 O O . PHE A 1 153 ? -16.705 -6.683 12.183 1.00 92.19 153 PHE A O 1
ATOM 1137 N N . VAL A 1 154 ? -18.245 -5.050 12.080 1.00 91.12 154 VAL A N 1
ATOM 1138 C CA . VAL A 1 154 ? -19.299 -5.861 11.464 1.00 91.12 154 VAL A CA 1
ATOM 1139 C C . VAL A 1 154 ? -19.927 -5.048 10.348 1.00 91.12 154 VAL A C 1
ATOM 1141 O O . VAL A 1 154 ? -20.337 -3.917 10.578 1.00 91.12 154 VAL A O 1
ATOM 1144 N N . SER A 1 155 ? -20.004 -5.616 9.155 1.00 90.69 155 SER A N 1
ATOM 1145 C CA . SER A 1 155 ? -20.705 -5.051 8.011 1.00 90.69 155 SER A CA 1
ATOM 1146 C C . SER A 1 155 ? -21.394 -6.165 7.220 1.00 90.69 155 SER A C 1
ATOM 1148 O O . SER A 1 155 ? -21.252 -7.350 7.536 1.00 90.69 155 SER A O 1
ATOM 1150 N N . ASP A 1 156 ? -22.146 -5.797 6.189 1.00 88.62 156 ASP A N 1
ATOM 1151 C CA . ASP A 1 156 ? -22.796 -6.749 5.289 1.00 88.62 156 ASP A CA 1
ATOM 1152 C C . ASP A 1 156 ? -21.776 -7.579 4.481 1.00 88.62 156 ASP A C 1
ATOM 1154 O O . ASP A 1 156 ? -22.084 -8.693 4.055 1.00 88.62 156 ASP A O 1
ATOM 1158 N N . GLU A 1 157 ? -20.554 -7.066 4.288 1.00 86.50 157 GLU A N 1
ATOM 1159 C CA . GLU A 1 157 ? -19.471 -7.769 3.586 1.00 86.50 157 GLU A CA 1
ATOM 1160 C C . GLU A 1 157 ? -18.722 -8.764 4.482 1.00 86.50 157 GLU A C 1
ATOM 1162 O O . GLU A 1 157 ? -18.095 -9.702 3.984 1.00 86.50 157 GLU A O 1
ATOM 1167 N N . GLY A 1 158 ? -18.787 -8.590 5.804 1.00 89.62 158 GLY A N 1
ATOM 1168 C CA . GLY A 1 158 ? -18.136 -9.490 6.743 1.00 89.62 158 GLY A CA 1
ATOM 1169 C C . GLY A 1 158 ? -17.925 -8.898 8.127 1.00 89.62 158 GLY A C 1
ATOM 1170 O O . GLY A 1 158 ? -18.423 -7.834 8.483 1.00 89.62 158 GLY A O 1
ATOM 1171 N N . SER A 1 159 ? -17.156 -9.612 8.941 1.00 90.81 159 SER A N 1
ATOM 1172 C CA . SER A 1 159 ? -16.831 -9.179 10.296 1.00 90.81 159 SER A CA 1
ATOM 1173 C C . SER A 1 159 ? -15.406 -9.546 10.662 1.00 90.81 159 SER A C 1
ATOM 1175 O O . SER A 1 159 ? -14.950 -10.631 10.309 1.00 90.81 159 SER A O 1
ATOM 1177 N N . MET A 1 160 ? -14.749 -8.696 11.442 1.00 91.69 160 MET A N 1
ATOM 1178 C CA . MET A 1 160 ? -1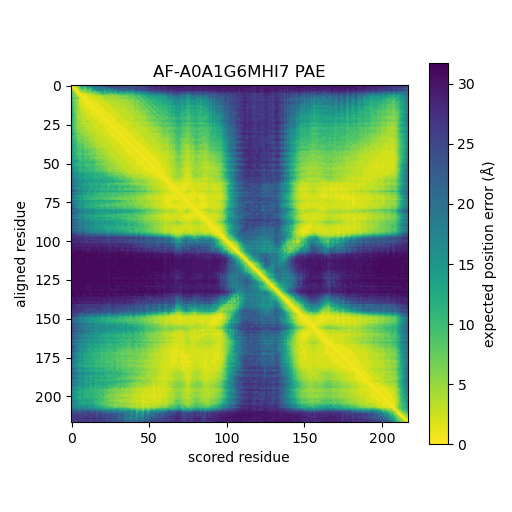3.432 -8.962 12.018 1.00 91.69 160 MET A CA 1
ATOM 1179 C C . MET A 1 160 ? -13.404 -8.546 13.488 1.00 91.69 160 MET A C 1
ATOM 1181 O O . MET A 1 160 ? -14.078 -7.598 13.893 1.00 91.69 160 MET A O 1
ATOM 1185 N N . VAL A 1 161 ? -12.605 -9.242 14.294 1.00 93.12 161 VAL A N 1
ATOM 1186 C CA . VAL A 1 161 ? -12.384 -8.902 15.704 1.00 93.12 161 VAL A CA 1
ATOM 1187 C C . VAL A 1 161 ? -10.891 -8.784 15.949 1.00 93.12 161 VAL A C 1
ATOM 1189 O O . VAL A 1 161 ? -10.150 -9.754 15.809 1.00 93.12 161 VAL A O 1
ATOM 1192 N N . ALA A 1 162 ? -10.455 -7.593 16.338 1.00 92.44 162 ALA A N 1
ATOM 1193 C CA . ALA A 1 162 ? -9.061 -7.288 16.588 1.00 92.44 162 ALA A CA 1
ATOM 1194 C C . ALA A 1 162 ? -8.760 -7.238 18.084 1.00 92.44 162 ALA A C 1
ATOM 1196 O O . ALA A 1 162 ? -9.404 -6.502 18.831 1.00 92.44 162 ALA A O 1
ATOM 1197 N N .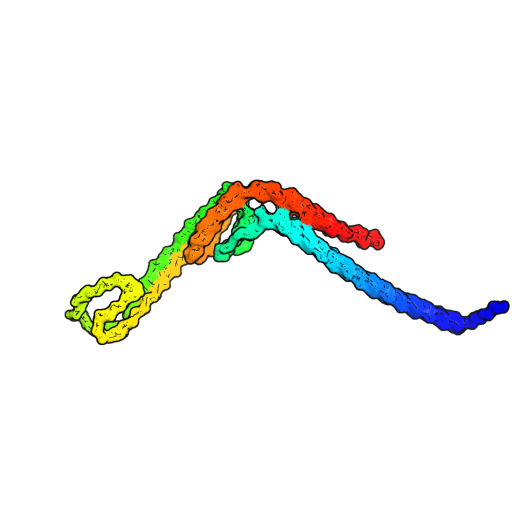 SER A 1 163 ? -7.751 -7.998 18.513 1.00 93.06 163 SER A N 1
ATOM 1198 C CA . SER A 1 163 ? -7.194 -7.898 19.864 1.00 93.06 163 SER A CA 1
ATOM 1199 C C . SER A 1 163 ? -6.184 -6.754 19.924 1.00 93.06 163 SER A C 1
ATOM 1201 O O . SER A 1 163 ? -5.238 -6.715 19.136 1.00 93.06 163 SER A O 1
ATOM 1203 N N . VAL A 1 164 ? -6.358 -5.847 20.880 1.00 91.75 164 VAL A N 1
ATOM 1204 C CA . VAL A 1 164 ? -5.541 -4.644 21.073 1.00 91.75 164 VAL A CA 1
ATOM 1205 C C . VAL A 1 164 ? -5.053 -4.592 22.525 1.00 91.75 164 VAL A C 1
ATO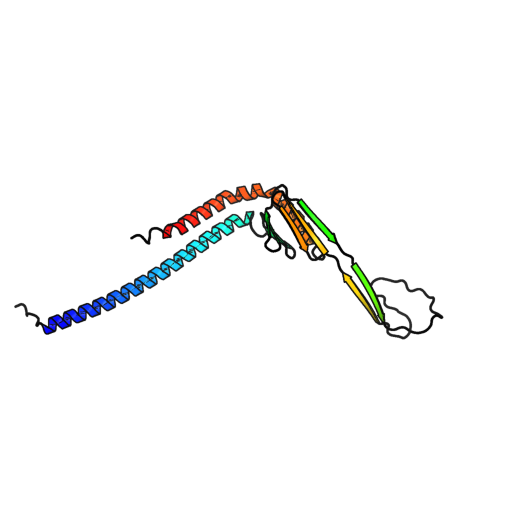M 1207 O O . VAL A 1 164 ? -5.689 -5.138 23.429 1.00 91.75 164 VAL A O 1
ATOM 1210 N N . ASP A 1 165 ? -3.904 -3.956 22.761 1.00 90.75 165 ASP A N 1
ATOM 1211 C CA . ASP A 1 165 ? -3.435 -3.671 24.120 1.00 90.75 165 ASP A CA 1
ATOM 1212 C C . ASP A 1 165 ? -4.466 -2.770 24.842 1.00 90.75 165 ASP A C 1
ATOM 1214 O O . ASP A 1 165 ? -4.838 -1.729 24.293 1.00 90.75 165 ASP A O 1
ATOM 1218 N N . PRO A 1 166 ? -4.929 -3.118 26.059 1.00 89.19 166 PRO A N 1
ATOM 1219 C CA . PRO A 1 166 ? -5.846 -2.284 26.842 1.00 89.19 166 PRO A CA 1
ATOM 1220 C C . PRO A 1 166 ? -5.381 -0.845 27.065 1.00 89.19 166 PRO A C 1
ATOM 1222 O O . PRO A 1 166 ? -6.208 0.041 27.266 1.00 89.19 166 PRO A O 1
ATOM 1225 N N . LYS A 1 167 ? -4.070 -0.585 27.029 1.00 90.06 167 LYS A N 1
ATOM 1226 C CA . LYS A 1 167 ? -3.514 0.770 27.140 1.00 90.06 167 LYS A CA 1
ATOM 1227 C C . LYS A 1 167 ? -3.899 1.665 25.966 1.00 90.06 167 LYS A C 1
ATOM 1229 O O . LYS A 1 167 ? -3.867 2.878 26.126 1.00 90.06 167 LYS A O 1
ATOM 1234 N N . LEU A 1 168 ? -4.276 1.074 24.831 1.00 92.75 168 LEU A N 1
ATOM 1235 C CA . LEU A 1 168 ? -4.674 1.774 23.612 1.00 92.75 168 LEU A CA 1
ATOM 1236 C C . LEU A 1 168 ? -6.198 1.965 23.503 1.00 92.75 168 LEU A C 1
ATOM 1238 O O . LEU A 1 168 ? -6.727 2.137 22.406 1.00 92.75 168 LEU A O 1
ATOM 1242 N N . GLU A 1 169 ? -6.947 1.882 24.612 1.00 91.81 169 GLU A N 1
ATOM 1243 C CA . GLU A 1 169 ? -8.411 2.023 24.585 1.00 91.81 169 GLU A CA 1
ATOM 1244 C C . GLU A 1 169 ? -8.854 3.373 24.005 1.00 91.81 169 GLU A C 1
ATOM 1246 O O . GLU A 1 169 ? -9.829 3.434 23.250 1.00 91.81 169 GLU A O 1
ATOM 1251 N N . HIS A 1 170 ? -8.147 4.454 24.339 1.00 94.12 170 HIS A N 1
ATOM 1252 C CA . HIS A 1 170 ? -8.490 5.782 23.842 1.00 94.12 170 HIS A CA 1
ATOM 1253 C C . HIS A 1 170 ? -8.297 5.865 22.324 1.00 94.12 170 HIS A C 1
ATOM 1255 O O . HIS A 1 170 ? -9.219 6.246 21.604 1.00 94.12 170 HIS A O 1
ATOM 1261 N N . GLU A 1 171 ? -7.156 5.390 21.833 1.00 96.00 171 GLU A N 1
ATOM 1262 C CA . GLU A 1 171 ? -6.827 5.317 20.415 1.00 96.00 171 GLU A CA 1
ATOM 1263 C C . GLU A 1 171 ? -7.793 4.397 19.658 1.00 96.00 171 GLU A C 1
ATOM 1265 O O . GLU A 1 171 ? -8.193 4.710 18.539 1.00 96.00 171 GLU A O 1
ATOM 1270 N N . ALA A 1 172 ? -8.230 3.289 20.266 1.00 94.31 172 ALA A N 1
ATOM 1271 C CA . ALA A 1 172 ? -9.226 2.394 19.680 1.00 94.31 172 ALA A CA 1
ATOM 1272 C C . ALA A 1 172 ? -10.596 3.080 19.530 1.00 94.31 172 ALA A C 1
ATOM 1274 O O . ALA A 1 172 ? -11.269 2.910 18.509 1.00 94.31 172 ALA A O 1
ATOM 1275 N N . ARG A 1 173 ? -11.006 3.893 20.514 1.00 94.81 173 ARG A N 1
ATOM 1276 C CA . ARG A 1 173 ? -12.233 4.707 20.432 1.00 94.81 173 ARG A CA 1
ATOM 1277 C C . ARG A 1 173 ? -12.122 5.785 19.359 1.00 94.81 173 ARG A C 1
ATOM 1279 O O . ARG A 1 173 ? -13.072 5.972 18.595 1.00 94.81 173 ARG A O 1
ATOM 1286 N N . ASP A 1 174 ? -10.971 6.440 19.259 1.00 96.69 174 ASP A N 1
ATOM 1287 C CA . ASP A 1 174 ? -10.700 7.424 18.211 1.00 96.69 174 ASP A CA 1
ATOM 1288 C C . ASP A 1 174 ? -10.707 6.780 16.823 1.00 96.69 174 ASP A C 1
ATOM 1290 O O . ASP A 1 174 ? -11.305 7.333 15.896 1.00 96.69 174 ASP A O 1
ATOM 1294 N N . LEU A 1 175 ? -10.141 5.577 16.684 1.00 97.12 175 LEU A N 1
ATOM 1295 C CA . LEU A 1 175 ? -10.212 4.786 15.457 1.00 97.12 175 LEU A CA 1
ATOM 1296 C C . LEU A 1 175 ? -11.658 4.498 15.069 1.00 97.12 175 LEU A C 1
ATOM 1298 O O . LEU A 1 175 ? -12.034 4.740 13.922 1.00 97.12 175 LEU A O 1
ATOM 1302 N N . ALA A 1 176 ? -12.494 4.049 16.008 1.00 94.69 176 ALA A N 1
ATOM 1303 C CA . ALA A 1 176 ? -13.906 3.789 15.736 1.00 94.69 176 ALA A CA 1
ATOM 1304 C C . ALA A 1 176 ? -14.653 5.063 15.295 1.00 94.69 176 ALA A C 1
ATOM 1306 O O . ALA A 1 176 ? -15.426 5.040 14.333 1.00 94.69 176 ALA A O 1
ATOM 1307 N N . ALA A 1 177 ? -14.402 6.199 15.955 1.00 95.06 177 ALA A N 1
ATOM 1308 C CA . ALA A 1 177 ? -14.991 7.483 15.580 1.00 95.06 177 ALA A CA 1
ATOM 1309 C C . ALA A 1 177 ? -14.527 7.944 14.188 1.00 95.06 177 ALA A C 1
ATOM 1311 O O . ALA A 1 177 ? -15.337 8.400 13.371 1.00 95.06 177 ALA A O 1
ATOM 1312 N N . LYS A 1 178 ? -13.232 7.789 13.893 1.00 96.44 178 LYS A N 1
ATOM 1313 C CA . LYS A 1 178 ? -12.636 8.149 12.606 1.00 96.44 178 LYS A CA 1
ATOM 1314 C C . LYS A 1 178 ? -13.162 7.269 11.479 1.00 96.44 178 LYS A C 1
ATOM 1316 O O . LYS A 1 178 ? -13.552 7.808 10.448 1.00 96.44 178 LYS A O 1
ATOM 1321 N N . ALA A 1 179 ? -13.247 5.958 11.687 1.00 94.69 179 ALA A N 1
ATOM 1322 C CA . ALA A 1 179 ? -13.820 5.019 10.729 1.00 94.69 179 ALA A CA 1
ATOM 1323 C C . ALA A 1 179 ? -15.277 5.384 10.400 1.00 94.69 179 ALA A C 1
ATOM 1325 O O . ALA A 1 179 ? -15.611 5.551 9.230 1.00 94.69 179 ALA A O 1
ATOM 1326 N N . LYS A 1 180 ? -16.112 5.679 11.410 1.00 93.19 180 LYS A N 1
ATOM 1327 C CA . LYS A 1 180 ? -17.494 6.153 11.189 1.00 93.19 180 LYS A CA 1
ATOM 1328 C C . LYS A 1 180 ? -17.557 7.462 10.394 1.00 93.19 180 LYS A C 1
ATOM 1330 O O . LYS A 1 180 ? -18.445 7.641 9.558 1.00 93.19 180 LYS A O 1
ATOM 1335 N N . TYR A 1 181 ? -16.631 8.393 10.623 1.00 93.69 181 TYR A N 1
ATOM 1336 C CA . TYR A 1 181 ? -16.532 9.615 9.818 1.00 93.69 181 TYR A CA 1
ATOM 1337 C C . TYR A 1 181 ? -16.133 9.326 8.359 1.00 93.69 181 TYR A C 1
ATOM 1339 O O . TYR A 1 181 ? -16.710 9.898 7.429 1.00 93.69 181 TYR A O 1
ATOM 1347 N N . LEU A 1 182 ? -15.161 8.437 8.149 1.00 94.12 182 LEU A N 1
ATOM 1348 C CA . LEU A 1 182 ? -14.701 8.045 6.818 1.00 94.12 182 LEU A CA 1
ATOM 1349 C C . LEU A 1 182 ? -15.810 7.353 6.026 1.00 94.12 182 LEU A C 1
ATOM 1351 O O . LEU A 1 182 ? -16.025 7.740 4.878 1.00 94.12 182 LEU A O 1
ATOM 1355 N N . THR A 1 183 ? -16.564 6.445 6.651 1.00 93.62 183 THR A N 1
ATOM 1356 C CA . THR A 1 183 ? -17.763 5.818 6.077 1.00 93.62 183 THR A CA 1
ATOM 1357 C C . THR A 1 183 ? -18.765 6.867 5.593 1.00 93.62 183 THR A C 1
ATOM 1359 O O . THR A 1 183 ? -19.151 6.878 4.428 1.00 93.62 183 THR A O 1
ATOM 1362 N N . ARG A 1 184 ? -19.124 7.841 6.443 1.00 92.12 184 ARG A N 1
ATOM 1363 C CA . ARG A 1 184 ? -20.094 8.900 6.088 1.00 92.12 184 ARG A CA 1
ATOM 1364 C C . ARG A 1 184 ? -19.657 9.777 4.916 1.00 92.12 184 ARG A C 1
ATOM 1366 O O . ARG A 1 184 ? -20.492 10.388 4.255 1.00 92.12 184 ARG A O 1
ATOM 1373 N N . THR A 1 185 ? -18.352 9.902 4.698 1.00 92.62 185 THR A N 1
ATOM 1374 C CA . THR A 1 185 ? -17.777 10.737 3.636 1.00 92.62 185 THR A CA 1
ATOM 1375 C C . THR A 1 185 ? -17.293 9.925 2.438 1.00 92.62 185 THR A C 1
ATOM 1377 O O . THR A 1 185 ? -16.751 10.516 1.505 1.00 92.62 185 THR A O 1
ATOM 1380 N N . LEU A 1 186 ? -17.484 8.603 2.446 1.00 92.06 186 LEU A N 1
ATOM 1381 C CA . LEU A 1 186 ? -16.896 7.675 1.485 1.00 92.06 186 LEU A CA 1
ATOM 1382 C C . LEU A 1 186 ? -17.313 7.995 0.049 1.00 92.06 186 LEU A C 1
ATOM 1384 O O . LEU A 1 186 ? -16.448 8.268 -0.777 1.00 92.06 186 LEU A O 1
ATOM 1388 N N . GLU A 1 187 ? -18.618 8.066 -0.225 1.00 91.69 187 GLU A N 1
ATOM 1389 C CA . GLU A 1 187 ? -19.144 8.347 -1.570 1.00 91.69 187 GLU A CA 1
ATOM 1390 C C . GLU A 1 187 ? -18.698 9.712 -2.097 1.00 91.69 187 GLU A C 1
ATOM 1392 O O . GLU A 1 187 ? -18.304 9.855 -3.253 1.00 91.69 187 GLU A O 1
ATOM 1397 N N . LYS A 1 188 ? -18.677 10.724 -1.221 1.00 91.81 188 LYS A N 1
ATOM 1398 C CA . LYS A 1 188 ? -18.187 12.055 -1.585 1.00 91.81 188 LYS A CA 1
ATOM 1399 C C . LYS A 1 188 ? -16.704 12.012 -1.955 1.00 91.81 188 LYS A C 1
ATOM 1401 O O . LYS A 1 188 ? -16.320 12.594 -2.962 1.00 91.81 188 LYS A O 1
ATOM 1406 N N . ARG A 1 189 ? -15.868 11.350 -1.149 1.00 92.62 189 ARG A N 1
ATOM 1407 C CA . ARG A 1 189 ? -14.427 11.228 -1.421 1.00 92.62 189 ARG A CA 1
ATOM 1408 C C . ARG A 1 189 ? -14.171 10.424 -2.689 1.00 92.62 189 ARG A C 1
ATOM 1410 O O . ARG A 1 189 ? -13.379 10.869 -3.509 1.00 92.62 189 ARG A O 1
ATOM 1417 N N . LYS A 1 190 ? -14.897 9.320 -2.885 1.00 92.31 190 LYS A N 1
ATOM 1418 C CA . LYS A 1 190 ? -14.847 8.504 -4.102 1.00 92.31 190 LYS A CA 1
ATOM 1419 C C . LYS A 1 190 ? -15.144 9.348 -5.338 1.00 92.31 190 LYS A C 1
ATOM 1421 O O . LYS A 1 190 ? -14.326 9.393 -6.246 1.00 92.31 190 LYS A O 1
ATOM 1426 N N . GLY A 1 191 ? -16.249 10.097 -5.333 1.00 90.06 191 GLY A N 1
ATOM 1427 C CA . GLY A 1 191 ? -16.614 10.978 -6.446 1.00 90.06 191 GLY A CA 1
ATOM 1428 C C . GLY A 1 191 ? -15.587 12.080 -6.733 1.00 90.06 191 GLY A C 1
ATOM 1429 O O . GLY A 1 191 ? -15.374 12.415 -7.892 1.00 90.06 191 GLY A O 1
ATOM 1430 N N . LEU A 1 192 ? -14.919 12.618 -5.704 1.00 90.19 192 LEU A N 1
ATOM 1431 C CA . LEU A 1 192 ? -13.886 13.650 -5.869 1.00 90.19 192 LEU A CA 1
ATOM 1432 C C . LEU A 1 192 ? -12.595 13.122 -6.504 1.00 90.19 192 LEU A C 1
ATOM 1434 O O . LEU A 1 192 ? -11.930 13.874 -7.212 1.00 90.19 192 LEU A O 1
ATOM 1438 N N . VAL A 1 193 ? -12.225 11.865 -6.238 1.00 93.19 193 VAL A N 1
ATOM 1439 C CA . VAL A 1 193 ? -10.984 11.281 -6.774 1.00 93.19 193 VAL A CA 1
ATOM 1440 C C . VAL A 1 193 ? -11.192 10.513 -8.074 1.00 93.19 193 VAL A C 1
ATOM 1442 O O . VAL A 1 193 ? -10.230 10.336 -8.812 1.00 93.19 193 VAL A O 1
ATOM 1445 N N . GLN A 1 194 ? -12.420 10.069 -8.367 1.00 92.69 194 GLN A N 1
ATOM 1446 C CA . GLN A 1 194 ? -12.713 9.142 -9.464 1.00 92.69 194 GLN A CA 1
ATOM 1447 C C . GLN A 1 194 ? -12.130 9.621 -10.799 1.00 92.69 194 GLN A C 1
ATOM 1449 O O . GLN A 1 194 ? -11.355 8.903 -11.420 1.00 92.69 194 GLN A O 1
ATOM 1454 N N . GLU A 1 195 ? -12.417 10.864 -11.191 1.00 92.56 195 GLU A N 1
ATOM 1455 C CA . GLU A 1 195 ? -11.928 11.426 -12.455 1.00 92.56 195 GLU A CA 1
ATOM 1456 C C . GLU A 1 195 ? -10.392 11.514 -12.505 1.00 92.56 195 GLU A C 1
ATOM 1458 O O . GLU A 1 195 ? -9.782 11.233 -13.537 1.00 92.56 195 GLU A O 1
ATOM 1463 N N . ALA A 1 196 ? -9.754 11.895 -11.395 1.00 91.69 196 ALA A N 1
ATOM 1464 C CA . ALA A 1 196 ? -8.300 12.007 -11.318 1.00 91.69 196 ALA A CA 1
ATOM 1465 C C . ALA A 1 196 ? -7.624 10.630 -11.405 1.00 91.69 196 ALA A C 1
ATOM 1467 O O . ALA A 1 196 ? -6.643 10.469 -12.129 1.00 91.69 196 ALA A O 1
ATOM 1468 N N . VAL A 1 197 ? -8.180 9.634 -10.711 1.00 93.25 197 VAL A N 1
ATOM 1469 C CA . VAL A 1 197 ? -7.702 8.248 -10.736 1.00 93.25 197 VAL A CA 1
ATOM 1470 C C . VAL A 1 197 ? -7.888 7.635 -12.121 1.00 93.25 197 VAL A C 1
ATOM 1472 O O . VAL A 1 197 ? -6.967 6.992 -12.620 1.00 93.25 197 VAL A O 1
ATOM 1475 N N . ASP A 1 198 ? -9.035 7.850 -12.764 1.00 93.25 198 ASP A N 1
ATOM 1476 C CA . ASP A 1 198 ? -9.311 7.318 -14.102 1.00 93.25 198 ASP A CA 1
ATOM 1477 C C . ASP A 1 198 ? -8.347 7.905 -15.139 1.00 93.25 198 ASP A C 1
ATOM 1479 O O . ASP A 1 198 ? -7.733 7.156 -15.897 1.00 93.25 198 ASP A O 1
ATOM 1483 N N . LYS A 1 199 ? -8.107 9.223 -15.098 1.00 93.31 199 LYS A N 1
ATOM 1484 C CA . LYS A 1 199 ? -7.102 9.885 -15.947 1.00 93.31 199 LYS A CA 1
ATOM 1485 C C . LYS A 1 199 ? -5.689 9.354 -15.705 1.00 93.31 199 LYS A C 1
ATOM 1487 O O . LYS A 1 199 ? -4.948 9.122 -16.658 1.00 93.31 199 LYS A O 1
ATOM 1492 N N . ALA A 1 200 ? -5.296 9.159 -14.447 1.00 92.88 200 ALA A N 1
ATOM 1493 C CA . ALA A 1 200 ? -3.977 8.623 -14.116 1.00 92.88 200 ALA A CA 1
ATOM 1494 C C . ALA A 1 200 ? -3.813 7.168 -14.596 1.00 92.88 200 ALA A C 1
ATOM 1496 O O . ALA A 1 200 ? -2.755 6.796 -15.107 1.00 92.88 200 ALA A O 1
ATOM 1497 N N . LYS A 1 201 ? -4.869 6.351 -14.486 1.00 93.19 201 LYS A N 1
ATOM 1498 C CA . LYS A 1 201 ? -4.889 4.973 -14.996 1.00 93.19 201 LYS A CA 1
ATOM 1499 C C . LYS A 1 201 ? -4.824 4.920 -16.517 1.00 93.19 201 LYS A C 1
ATOM 1501 O O . LYS A 1 201 ? -4.073 4.108 -17.040 1.00 93.19 201 LYS A O 1
ATOM 1506 N N . GLU A 1 202 ? -5.546 5.794 -17.213 1.00 93.25 202 GLU A N 1
ATOM 1507 C CA . GLU A 1 202 ? -5.472 5.915 -18.673 1.00 93.25 202 GLU A CA 1
ATOM 1508 C C . GLU A 1 202 ? -4.046 6.265 -19.122 1.00 93.25 202 GLU A C 1
ATOM 1510 O O . GLU A 1 202 ? -3.496 5.625 -20.013 1.00 93.25 202 GLU A O 1
ATOM 1515 N N . GLN A 1 203 ? -3.388 7.213 -18.447 1.00 90.44 203 GLN A N 1
ATOM 1516 C CA . GLN A 1 203 ? -1.986 7.542 -18.727 1.00 90.44 203 GLN A CA 1
ATOM 1517 C C . GLN A 1 203 ? -1.045 6.357 -18.493 1.00 90.44 203 GLN A C 1
ATOM 1519 O O . GLN A 1 203 ? -0.146 6.120 -19.300 1.00 90.44 203 GLN A O 1
ATOM 1524 N N . LEU A 1 204 ? -1.240 5.607 -17.406 1.00 91.12 204 LEU A N 1
ATOM 1525 C CA . LEU A 1 204 ? -0.461 4.401 -17.138 1.00 91.12 204 LEU A CA 1
ATOM 1526 C C . LEU A 1 204 ? -0.691 3.331 -18.213 1.00 91.12 204 LEU A C 1
ATOM 1528 O O . LEU A 1 204 ? 0.270 2.687 -18.626 1.00 91.12 204 LEU A O 1
ATOM 1532 N N . ASP A 1 205 ? -1.927 3.161 -18.675 1.00 90.94 205 ASP A N 1
ATOM 1533 C CA . ASP A 1 205 ? -2.285 2.182 -19.700 1.00 90.94 205 ASP A CA 1
ATOM 1534 C C . ASP A 1 205 ? -1.654 2.516 -21.055 1.00 90.94 205 ASP A C 1
ATOM 1536 O O . ASP A 1 205 ? -1.059 1.642 -21.684 1.00 90.94 205 ASP A O 1
ATOM 1540 N N . VAL A 1 206 ? -1.671 3.795 -21.449 1.00 89.88 206 VAL A N 1
ATOM 1541 C CA . VAL A 1 206 ? -0.975 4.291 -22.648 1.00 89.88 206 VAL A CA 1
ATOM 1542 C C . VAL A 1 206 ? 0.521 3.991 -22.569 1.00 89.88 206 VAL A C 1
ATOM 1544 O O . VAL A 1 206 ? 1.097 3.464 -23.519 1.00 89.88 206 VAL A O 1
ATOM 1547 N N . VAL A 1 207 ? 1.160 4.275 -21.428 1.00 88.31 207 VAL A N 1
ATOM 1548 C CA . VAL A 1 207 ? 2.588 3.975 -21.252 1.00 88.31 207 VAL A CA 1
ATOM 1549 C C . VAL A 1 207 ? 2.839 2.468 -21.298 1.00 88.31 207 VAL A C 1
ATOM 1551 O O . VAL A 1 207 ? 3.821 2.060 -21.900 1.00 88.31 207 VAL A O 1
ATOM 1554 N N . CYS A 1 208 ? 1.964 1.635 -20.728 1.00 85.12 208 CYS A N 1
ATOM 1555 C CA . CYS A 1 208 ? 2.119 0.179 -20.776 1.00 85.12 208 CYS A CA 1
ATOM 1556 C C . CYS A 1 208 ? 1.916 -0.411 -22.185 1.00 85.12 208 CYS A C 1
ATOM 1558 O O . CYS A 1 208 ? 2.588 -1.381 -22.534 1.00 85.12 208 CYS A O 1
ATOM 1560 N N . HIS A 1 209 ? 1.020 0.161 -22.995 1.00 79.56 209 HIS A N 1
ATOM 1561 C CA . HIS A 1 209 ? 0.704 -0.324 -24.344 1.00 79.56 209 HIS A CA 1
ATOM 1562 C C . HIS A 1 209 ? 1.702 0.115 -25.429 1.00 79.56 209 HIS A C 1
ATOM 1564 O O . HIS A 1 209 ? 1.814 -0.581 -26.440 1.00 79.56 209 HIS A O 1
ATOM 1570 N N . ASP A 1 210 ? 2.485 1.183 -25.216 1.00 65.56 210 ASP A N 1
ATOM 1571 C CA . ASP A 1 210 ? 3.585 1.603 -26.114 1.00 65.56 210 ASP A CA 1
ATOM 1572 C C . ASP A 1 210 ? 4.618 0.473 -26.383 1.00 65.56 210 ASP A C 1
ATOM 1574 O O . ASP A 1 210 ? 5.397 0.557 -27.330 1.00 65.56 210 ASP A O 1
ATOM 1578 N N . VAL A 1 211 ? 4.619 -0.603 -25.582 1.00 54.25 211 VAL A N 1
ATOM 1579 C CA . VAL A 1 211 ? 5.518 -1.770 -25.695 1.00 54.25 211 VAL A CA 1
ATOM 1580 C C . VAL A 1 211 ? 5.168 -2.705 -26.860 1.00 54.25 211 VAL A C 1
ATOM 1582 O O . VAL A 1 211 ? 6.051 -3.370 -27.392 1.00 54.25 211 VAL A O 1
ATOM 1585 N N . VAL A 1 212 ? 3.905 -2.771 -27.293 1.00 49.25 212 VAL A N 1
ATOM 1586 C CA . VAL A 1 212 ? 3.461 -3.819 -28.240 1.00 49.25 212 VAL A CA 1
ATOM 1587 C C . VAL A 1 212 ? 3.870 -3.522 -29.691 1.00 49.25 212 VAL A C 1
ATOM 1589 O O . VAL A 1 212 ? 3.960 -4.434 -30.502 1.00 49.25 212 VAL A O 1
ATOM 1592 N N . TYR A 1 213 ? 4.188 -2.270 -30.035 1.00 41.44 213 TYR A N 1
ATOM 1593 C CA . TYR A 1 213 ? 4.492 -1.876 -31.420 1.00 41.44 213 TYR A CA 1
ATOM 1594 C C . TYR A 1 213 ? 5.981 -1.869 -31.792 1.00 41.44 213 TYR A C 1
ATOM 1596 O O . TYR A 1 213 ? 6.313 -1.560 -32.936 1.00 41.44 213 TYR A O 1
ATOM 1604 N N . THR A 1 214 ? 6.886 -2.206 -30.869 1.00 43.62 214 THR A N 1
ATOM 1605 C CA . THR A 1 214 ? 8.333 -2.242 -31.156 1.00 43.62 214 THR A CA 1
ATOM 1606 C C . THR A 1 214 ? 8.906 -3.641 -31.382 1.00 43.62 214 THR A C 1
ATOM 1608 O O . THR A 1 214 ? 10.055 -3.728 -31.800 1.00 43.62 214 THR A O 1
ATOM 1611 N N . ASP A 1 215 ? 8.129 -4.706 -31.158 1.00 39.94 215 ASP A N 1
ATOM 1612 C CA . ASP A 1 215 ? 8.568 -6.100 -31.369 1.00 39.94 215 ASP A CA 1
ATOM 1613 C C . ASP A 1 215 ? 8.174 -6.682 -32.749 1.00 39.94 215 ASP A C 1
ATOM 1615 O O . ASP A 1 215 ? 8.655 -7.753 -33.112 1.00 39.94 215 ASP A O 1
ATOM 1619 N N . ASP A 1 216 ? 7.363 -5.970 -33.548 1.00 38.38 216 ASP A N 1
ATOM 1620 C CA . ASP A 1 216 ? 6.845 -6.429 -34.857 1.00 38.38 216 ASP A CA 1
ATOM 1621 C C . ASP A 1 216 ? 7.451 -5.697 -36.087 1.00 38.38 216 ASP A C 1
ATOM 1623 O O . ASP A 1 216 ? 6.893 -5.767 -37.187 1.00 38.38 216 ASP A O 1
ATOM 1627 N N . ALA A 1 217 ? 8.586 -4.995 -35.941 1.00 36.41 217 ALA A N 1
ATOM 1628 C CA . ALA A 1 217 ? 9.237 -4.241 -37.031 1.00 36.41 217 ALA A CA 1
ATOM 1629 C C . ALA A 1 217 ? 10.678 -4.685 -37.335 1.00 36.41 217 ALA A C 1
ATOM 1631 O O . ALA A 1 217 ? 11.492 -4.783 -36.389 1.00 36.41 217 ALA A O 1
#

Organism: NCBI:txid604330

Foldseek 3Di:
DDDPDDPVRVVVVVVVVVVVVVVVVVVVVVVVVVVVVVVVVVLVVQLVVLVVLLCVLCCLQFNWDDDAAQWTDGLFWIDHPNDIDGQAPQKDKDKDKDDDKDKDKDKPDDDDDPDDDPDDDPCDDDDDDPPDDDDDIDIDIDIDGPMWMWMWIDGPVGIDIDIHDPVRPVVSVVSNVVSNVSNVCNVVSCVVSVVSSVVSVVSSVVSVVVVPPPVPD

Mean predicted aligned error: 13.96 Å